Protein AF-K1S0D8-F1 (afdb_monomer_lite)

Structure (mmCIF, N/CA/C/O backbone):
data_AF-K1S0D8-F1
#
_entry.id   AF-K1S0D8-F1
#
loop_
_atom_site.group_PDB
_atom_site.id
_atom_site.type_symbol
_atom_site.label_atom_id
_atom_site.label_alt_id
_atom_site.label_comp_id
_atom_site.label_asym_id
_atom_site.label_entity_id
_atom_site.label_seq_id
_atom_site.pdbx_PDB_ins_code
_atom_site.Cartn_x
_atom_site.Cartn_y
_atom_site.Cartn_z
_atom_site.occupancy
_atom_site.B_iso_or_equiv
_atom_site.auth_seq_id
_atom_site.auth_comp_id
_atom_site.auth_asym_id
_atom_site.auth_atom_id
_atom_site.pdbx_PDB_model_num
ATOM 1 N N . MET A 1 1 ? 30.633 1.010 -4.330 1.00 68.94 1 MET A N 1
ATOM 2 C CA . MET A 1 1 ? 30.260 1.433 -2.958 1.00 68.94 1 MET A CA 1
ATOM 3 C C . MET A 1 1 ? 28.745 1.515 -2.783 1.00 68.94 1 MET A C 1
ATOM 5 O O . MET A 1 1 ? 28.234 0.811 -1.926 1.00 68.94 1 MET A O 1
ATOM 9 N N . ALA A 1 2 ? 28.009 2.245 -3.633 1.00 74.12 2 ALA A N 1
ATOM 10 C CA . ALA A 1 2 ? 26.540 2.311 -3.558 1.00 74.12 2 ALA A CA 1
ATOM 11 C C . ALA A 1 2 ? 25.835 0.937 -3.635 1.00 74.12 2 ALA A C 1
ATOM 13 O O . ALA A 1 2 ? 24.944 0.673 -2.841 1.00 74.12 2 ALA A O 1
ATOM 14 N N . ALA A 1 3 ? 26.279 0.024 -4.511 1.00 76.94 3 ALA A N 1
ATOM 15 C CA . ALA A 1 3 ? 25.691 -1.319 -4.626 1.00 76.94 3 ALA A CA 1
ATOM 16 C C . ALA A 1 3 ? 25.784 -2.154 -3.330 1.00 76.94 3 ALA A C 1
ATOM 18 O O . ALA A 1 3 ? 24.835 -2.841 -2.976 1.00 76.94 3 ALA A O 1
ATOM 19 N N . LEU A 1 4 ? 26.896 -2.055 -2.590 1.00 84.12 4 LEU A N 1
ATOM 20 C CA . LEU A 1 4 ? 27.075 -2.734 -1.299 1.00 84.12 4 LEU A CA 1
ATOM 21 C C . LEU A 1 4 ? 26.114 -2.188 -0.239 1.00 84.12 4 LEU A C 1
ATOM 23 O O . LEU A 1 4 ? 25.493 -2.960 0.485 1.00 84.12 4 LEU A O 1
ATOM 27 N N . ILE A 1 5 ? 25.957 -0.863 -0.190 1.00 82.12 5 ILE A N 1
ATOM 28 C CA . ILE A 1 5 ? 25.009 -0.200 0.712 1.00 82.12 5 ILE A CA 1
ATOM 29 C C . ILE A 1 5 ? 23.578 -0.635 0.371 1.00 82.12 5 ILE A C 1
ATOM 31 O O . ILE A 1 5 ? 22.838 -1.031 1.264 1.00 82.12 5 ILE A O 1
ATOM 35 N N . ILE A 1 6 ? 23.207 -0.649 -0.914 1.00 81.12 6 ILE A N 1
ATOM 36 C CA . ILE A 1 6 ? 21.883 -1.108 -1.356 1.00 81.12 6 ILE A CA 1
ATOM 37 C C . ILE A 1 6 ? 21.631 -2.546 -0.899 1.00 81.12 6 ILE A C 1
ATOM 39 O O . ILE A 1 6 ? 20.584 -2.795 -0.315 1.00 81.12 6 ILE A O 1
ATOM 43 N N . ILE A 1 7 ? 22.581 -3.468 -1.101 1.00 82.62 7 ILE A N 1
ATOM 44 C CA . ILE A 1 7 ? 22.439 -4.873 -0.684 1.00 82.62 7 ILE A CA 1
ATOM 45 C C . ILE A 1 7 ? 22.196 -4.978 0.825 1.00 82.62 7 ILE A C 1
ATOM 47 O O . ILE A 1 7 ? 21.259 -5.657 1.239 1.00 82.62 7 ILE A O 1
ATOM 51 N N . ILE A 1 8 ? 22.987 -4.277 1.643 1.00 85.19 8 ILE A N 1
ATOM 52 C CA . ILE A 1 8 ? 22.846 -4.310 3.107 1.00 85.19 8 ILE A CA 1
ATOM 53 C C . ILE A 1 8 ? 21.458 -3.822 3.542 1.00 85.19 8 ILE A C 1
ATOM 55 O O . ILE A 1 8 ? 20.835 -4.454 4.390 1.00 85.19 8 ILE A O 1
ATOM 59 N N . PHE A 1 9 ? 20.944 -2.744 2.945 1.00 81.38 9 PHE A N 1
ATOM 60 C CA . PHE A 1 9 ? 19.612 -2.214 3.265 1.00 81.38 9 PHE A CA 1
ATOM 61 C C . PHE A 1 9 ? 18.462 -3.042 2.667 1.00 81.38 9 PHE A C 1
ATOM 63 O O . PHE A 1 9 ? 17.360 -3.051 3.219 1.00 81.38 9 PHE A O 1
ATOM 70 N N . PHE A 1 10 ? 18.696 -3.778 1.578 1.00 81.81 10 PHE A N 1
ATOM 71 C CA . PHE A 1 10 ? 17.675 -4.629 0.962 1.00 81.81 10 PHE A CA 1
ATOM 72 C C . PHE A 1 10 ? 17.395 -5.906 1.758 1.00 81.81 10 PHE A C 1
ATOM 74 O O . PHE A 1 10 ? 16.290 -6.441 1.670 1.00 81.81 10 PHE A O 1
ATOM 81 N N . ILE A 1 11 ? 18.360 -6.391 2.545 1.00 85.25 11 ILE A N 1
ATOM 82 C CA . ILE A 1 11 ? 18.192 -7.578 3.396 1.00 85.25 11 ILE A CA 1
ATOM 83 C C . ILE A 1 11 ? 17.047 -7.391 4.408 1.00 85.25 11 ILE A C 1
ATOM 85 O O . ILE A 1 11 ? 16.093 -8.168 4.342 1.00 85.25 11 ILE A O 1
ATOM 89 N N . PRO A 1 12 ? 17.061 -6.382 5.306 1.00 84.94 12 PRO A N 1
ATOM 90 C CA . PRO A 1 12 ? 15.972 -6.187 6.260 1.00 84.94 12 PRO A CA 1
ATOM 91 C C . PRO A 1 12 ? 14.651 -5.828 5.569 1.00 84.94 12 PRO A C 1
ATOM 93 O O . PRO A 1 12 ? 13.593 -6.238 6.040 1.00 84.94 12 PRO A O 1
ATOM 96 N N . TYR A 1 13 ? 14.695 -5.125 4.432 1.00 82.38 13 TYR A N 1
ATOM 97 C CA . TYR A 1 13 ? 13.503 -4.833 3.631 1.00 82.38 13 TYR A CA 1
ATOM 98 C C . TYR A 1 13 ? 12.847 -6.106 3.075 1.00 82.38 13 TYR A C 1
ATOM 100 O O . TYR A 1 13 ? 11.639 -6.292 3.170 1.00 82.38 13 TYR A O 1
ATOM 108 N N . THR A 1 14 ? 13.641 -7.024 2.528 1.00 83.56 14 THR A N 1
ATOM 109 C CA . THR A 1 14 ? 13.120 -8.293 2.001 1.00 83.56 14 THR A CA 1
ATOM 110 C C . THR A 1 14 ? 12.674 -9.207 3.146 1.00 83.56 14 THR A C 1
ATOM 112 O O . THR A 1 14 ? 11.635 -9.862 3.058 1.00 83.56 14 THR A O 1
ATOM 115 N N . ALA A 1 15 ? 13.414 -9.208 4.260 1.00 84.38 15 ALA A N 1
ATOM 116 C CA . ALA A 1 15 ? 13.060 -9.958 5.460 1.00 84.38 15 ALA A CA 1
ATOM 117 C C . ALA A 1 15 ? 11.719 -9.502 6.058 1.00 84.38 15 ALA A C 1
ATOM 119 O O . ALA A 1 15 ? 10.925 -10.350 6.463 1.00 84.38 15 ALA A O 1
ATOM 120 N N . SER A 1 16 ? 11.423 -8.196 6.071 1.00 84.50 16 SER A N 1
ATOM 121 C CA . SER A 1 16 ? 10.128 -7.692 6.546 1.00 84.50 16 SER A CA 1
ATOM 122 C C . SER A 1 16 ? 8.969 -8.132 5.643 1.00 84.50 16 SER A C 1
ATOM 124 O O . SER A 1 16 ? 7.895 -8.459 6.150 1.00 84.50 16 SER A O 1
ATOM 126 N N . GLY A 1 17 ? 9.198 -8.248 4.330 1.00 84.69 17 GLY A N 1
ATOM 127 C CA . GLY A 1 17 ? 8.234 -8.819 3.384 1.00 84.69 17 GLY A CA 1
ATOM 128 C C . GLY A 1 17 ? 7.901 -10.285 3.683 1.00 84.69 17 GLY A C 1
ATOM 129 O O . GLY A 1 17 ? 6.725 -10.654 3.765 1.00 84.69 17 GLY A O 1
ATOM 130 N N . PHE A 1 18 ? 8.917 -11.120 3.923 1.00 85.50 18 PHE A N 1
ATOM 131 C CA . PHE A 1 18 ? 8.705 -12.518 4.321 1.00 85.50 18 PHE A CA 1
ATOM 132 C C . PHE A 1 18 ? 8.054 -12.640 5.701 1.00 85.50 18 PHE A C 1
ATOM 134 O O . PHE A 1 18 ? 7.170 -13.476 5.887 1.00 85.50 18 PHE A O 1
ATOM 141 N N . ALA A 1 19 ? 8.426 -11.779 6.649 1.00 85.44 19 ALA A N 1
ATOM 142 C CA . ALA A 1 19 ? 7.804 -11.732 7.967 1.00 85.44 19 ALA A CA 1
ATOM 143 C C . ALA A 1 19 ? 6.308 -11.386 7.886 1.00 85.44 19 ALA A C 1
ATOM 145 O O . ALA A 1 19 ? 5.484 -12.015 8.552 1.00 85.44 19 ALA A O 1
ATOM 146 N N . ALA A 1 20 ? 5.930 -10.433 7.030 1.00 83.44 20 ALA A N 1
ATOM 147 C CA . ALA A 1 20 ? 4.530 -10.095 6.786 1.00 83.44 20 ALA A CA 1
ATOM 148 C C . ALA A 1 20 ? 3.748 -11.283 6.197 1.00 83.44 20 ALA A C 1
ATOM 150 O O . ALA A 1 20 ? 2.648 -11.581 6.664 1.00 83.44 20 ALA A O 1
ATOM 151 N N . CYS A 1 21 ? 4.333 -12.011 5.238 1.00 82.00 21 CYS A N 1
ATOM 152 C CA . CYS A 1 21 ? 3.737 -13.236 4.695 1.00 82.00 21 CYS A CA 1
ATOM 153 C C . CYS A 1 21 ? 3.563 -14.304 5.784 1.00 82.00 21 CYS A C 1
ATOM 155 O O . CYS A 1 21 ? 2.480 -14.869 5.927 1.00 82.00 21 CYS A O 1
ATOM 157 N N . GLY A 1 22 ? 4.596 -14.532 6.602 1.00 84.31 22 GLY A N 1
ATOM 158 C CA . GLY A 1 22 ? 4.543 -15.464 7.730 1.00 84.31 22 GLY A CA 1
ATOM 159 C C . GLY A 1 22 ? 3.414 -15.133 8.708 1.00 84.31 22 GLY A C 1
ATOM 160 O O . GLY A 1 22 ? 2.659 -16.025 9.090 1.00 84.31 22 GLY A O 1
ATOM 161 N N . LYS A 1 23 ? 3.232 -13.850 9.055 1.00 84.81 23 LYS A N 1
ATOM 162 C CA . LYS A 1 23 ? 2.119 -13.395 9.907 1.00 84.81 23 LYS A CA 1
ATOM 163 C C . LYS A 1 23 ? 0.756 -13.623 9.254 1.00 84.81 23 LYS A C 1
ATOM 165 O O . LYS A 1 23 ? -0.155 -14.099 9.928 1.00 84.81 23 LYS A O 1
ATOM 170 N N . LEU A 1 24 ? 0.616 -13.322 7.962 1.00 85.88 24 LEU A N 1
ATOM 171 C CA . LEU A 1 24 ? -0.624 -13.538 7.210 1.00 85.88 24 LEU A CA 1
ATOM 172 C C . LEU A 1 24 ? -1.033 -15.013 7.216 1.00 85.88 24 LEU A C 1
ATOM 174 O O . LEU A 1 24 ? -2.140 -15.347 7.631 1.00 85.88 24 LEU A O 1
ATOM 178 N N . PHE A 1 25 ? -0.130 -15.908 6.820 1.00 83.06 25 PHE A N 1
ATOM 179 C CA . PHE A 1 25 ? -0.407 -17.345 6.785 1.00 83.06 25 PHE A CA 1
ATOM 180 C C . PHE A 1 25 ? -0.608 -17.933 8.188 1.00 83.06 25 PHE A C 1
ATOM 182 O O . PHE A 1 25 ? -1.489 -18.772 8.375 1.00 83.06 25 PHE A O 1
ATOM 189 N N . SER A 1 26 ? 0.150 -17.468 9.184 1.00 83.88 26 SER A N 1
ATOM 190 C CA . SER A 1 26 ? -0.046 -17.867 10.581 1.00 83.88 26 SER A CA 1
ATOM 191 C C . SER A 1 26 ? -1.423 -17.457 11.103 1.00 83.88 26 SER A C 1
ATOM 193 O O . SER A 1 26 ? -2.054 -18.246 11.798 1.00 83.88 26 SER A O 1
ATOM 195 N N . SER A 1 27 ? -1.908 -16.265 10.746 1.00 81.81 27 SER A N 1
ATOM 196 C CA . SER A 1 27 ? -3.208 -15.758 11.205 1.00 81.81 27 SER A CA 1
ATOM 197 C C . SER A 1 27 ? -4.381 -16.415 10.475 1.00 81.81 27 SER A C 1
ATOM 199 O O . SER A 1 27 ? -5.416 -16.665 11.081 1.00 81.81 27 SER A O 1
ATOM 201 N N . LEU A 1 28 ? -4.228 -16.716 9.181 1.00 84.56 28 LEU A N 1
ATOM 202 C CA . LEU A 1 28 ? -5.293 -17.302 8.359 1.00 84.56 28 LEU A CA 1
ATOM 203 C C . LEU A 1 28 ? -5.426 -18.819 8.530 1.00 84.56 28 LEU A C 1
ATOM 205 O O . LEU A 1 28 ? -6.539 -19.335 8.554 1.00 84.56 28 LEU A 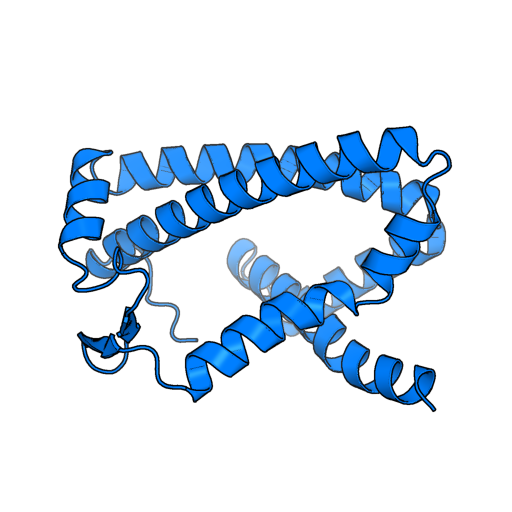O 1
ATOM 209 N N . PHE A 1 29 ? -4.304 -19.537 8.625 1.00 83.81 29 PHE A N 1
ATOM 210 C CA . PHE A 1 29 ? -4.286 -21.004 8.655 1.00 83.81 29 PHE A CA 1
ATOM 211 C C . PHE A 1 29 ? -3.932 -21.581 10.032 1.00 83.81 29 PHE A C 1
ATOM 213 O O . PHE A 1 29 ? -3.889 -22.800 10.180 1.00 83.81 29 PHE A O 1
ATOM 220 N N . GLY A 1 30 ? -3.623 -20.739 11.027 1.00 80.62 30 GLY A N 1
ATOM 221 C CA . GLY A 1 30 ? -3.174 -21.187 12.352 1.00 80.62 30 GLY A CA 1
ATOM 222 C C . GLY A 1 30 ? -1.826 -21.921 12.335 1.00 80.62 30 GLY A C 1
ATOM 223 O O . GLY A 1 30 ? -1.482 -22.622 13.283 1.00 80.62 30 GLY A O 1
ATOM 224 N N . MET A 1 31 ? -1.067 -21.809 11.240 1.00 80.00 31 MET A N 1
ATOM 225 C CA . MET A 1 31 ? 0.208 -22.500 11.053 1.00 80.00 31 MET A CA 1
ATOM 226 C C . MET A 1 31 ? 1.325 -21.807 11.842 1.00 80.00 31 MET A C 1
ATOM 228 O O . MET A 1 31 ? 1.303 -20.593 12.024 1.00 80.00 31 MET A O 1
ATOM 232 N N . ASN A 1 32 ? 2.343 -22.562 12.267 1.00 88.12 32 ASN A N 1
ATOM 233 C CA . ASN A 1 32 ? 3.525 -21.980 12.901 1.00 88.12 32 ASN A CA 1
ATOM 234 C C . ASN A 1 32 ? 4.169 -20.918 11.987 1.00 88.12 32 ASN A C 1
ATOM 236 O O . ASN A 1 32 ? 4.479 -21.199 10.826 1.00 88.12 32 ASN A O 1
ATOM 240 N N . TYR A 1 33 ? 4.404 -19.724 12.535 1.00 84.69 33 TYR A N 1
ATOM 241 C CA . TYR A 1 33 ? 4.991 -18.575 11.841 1.00 84.69 33 TYR A CA 1
ATOM 242 C C . TYR A 1 33 ? 6.256 -18.923 11.042 1.00 84.69 33 TYR A C 1
ATOM 244 O O . TYR A 1 33 ? 6.395 -18.509 9.891 1.00 84.69 33 TYR A O 1
ATOM 252 N N . MET A 1 34 ? 7.161 -19.716 11.622 1.00 85.69 34 MET A N 1
ATOM 253 C CA . MET A 1 34 ? 8.430 -20.059 10.979 1.00 85.69 34 MET A CA 1
ATOM 254 C C . MET A 1 34 ? 8.223 -20.985 9.774 1.00 85.69 34 MET A C 1
ATOM 256 O O . MET A 1 34 ? 8.834 -20.780 8.726 1.00 85.69 34 MET A O 1
ATOM 260 N N . THR A 1 35 ? 7.315 -21.957 9.888 1.00 85.50 35 THR A N 1
ATOM 261 C CA . THR A 1 35 ? 6.942 -22.859 8.787 1.00 85.50 35 THR A CA 1
ATOM 262 C C . THR A 1 35 ? 6.225 -22.103 7.669 1.00 85.50 35 THR A C 1
ATOM 264 O O . THR A 1 35 ? 6.569 -22.260 6.498 1.00 85.50 35 THR A O 1
ATOM 267 N N . ALA A 1 36 ? 5.281 -21.232 8.028 1.00 85.81 36 ALA A N 1
ATOM 268 C CA . ALA A 1 36 ? 4.544 -20.392 7.091 1.00 85.81 36 ALA A CA 1
ATOM 269 C C . ALA A 1 36 ? 5.474 -19.455 6.299 1.00 85.81 36 ALA A C 1
ATOM 271 O O . ALA A 1 36 ? 5.379 -19.358 5.072 1.00 85.81 36 ALA A O 1
ATOM 272 N N . MET A 1 37 ? 6.424 -18.817 6.989 1.00 86.88 37 MET A N 1
ATOM 273 C CA . MET A 1 37 ? 7.443 -17.974 6.367 1.00 86.88 37 MET A CA 1
ATOM 274 C C . MET A 1 37 ? 8.298 -18.775 5.376 1.00 86.88 37 MET A C 1
ATOM 276 O O . MET A 1 37 ? 8.452 -18.347 4.232 1.00 86.88 37 MET A O 1
ATOM 280 N N . LEU A 1 38 ? 8.805 -19.950 5.772 1.00 88.12 38 LEU A N 1
ATOM 281 C CA . LEU A 1 38 ? 9.670 -20.777 4.923 1.00 88.12 38 LEU A CA 1
ATOM 282 C C . LEU A 1 38 ? 8.958 -21.229 3.637 1.00 88.12 38 LEU A C 1
ATOM 284 O O . LEU A 1 38 ? 9.520 -21.115 2.549 1.00 88.12 38 LEU A O 1
ATOM 288 N N . ILE A 1 39 ? 7.707 -21.688 3.750 1.00 87.44 39 ILE A N 1
ATOM 289 C CA . ILE A 1 39 ? 6.896 -22.103 2.595 1.00 87.44 39 ILE A CA 1
ATOM 290 C C . ILE A 1 39 ? 6.672 -20.916 1.652 1.00 87.44 39 ILE A C 1
ATOM 292 O O . ILE A 1 39 ? 6.898 -21.043 0.448 1.00 87.44 39 ILE A O 1
ATOM 296 N N . SER A 1 40 ? 6.287 -19.751 2.189 1.00 84.25 40 SER A N 1
ATOM 297 C CA . SER A 1 40 ? 6.081 -18.547 1.374 1.00 84.25 40 SER A CA 1
ATOM 298 C C . SER A 1 40 ? 7.359 -18.123 0.639 1.00 84.25 40 SER A C 1
ATOM 300 O O . SER A 1 40 ? 7.305 -17.803 -0.548 1.00 84.25 40 SER A O 1
ATOM 302 N N . ALA A 1 41 ? 8.521 -18.217 1.293 1.00 86.12 41 ALA A N 1
ATOM 303 C CA . ALA A 1 41 ? 9.807 -17.894 0.690 1.00 86.12 41 ALA A CA 1
ATOM 304 C C . ALA A 1 41 ? 10.169 -18.838 -0.463 1.00 86.12 41 ALA A C 1
ATOM 306 O O . ALA A 1 41 ? 10.580 -18.368 -1.523 1.00 86.12 41 ALA A O 1
ATOM 307 N N . ILE A 1 42 ? 9.968 -20.150 -0.297 1.00 87.94 42 ILE A N 1
ATOM 308 C CA . ILE A 1 42 ? 10.241 -21.144 -1.349 1.00 87.94 42 ILE A CA 1
ATOM 309 C C . ILE A 1 42 ? 9.362 -20.890 -2.575 1.00 87.94 42 ILE A C 1
ATOM 311 O O . ILE A 1 42 ? 9.868 -20.886 -3.698 1.00 87.94 42 ILE A O 1
ATOM 315 N N . VAL A 1 43 ? 8.065 -20.642 -2.372 1.00 85.25 43 VAL A N 1
ATOM 316 C CA . VAL A 1 43 ? 7.137 -20.343 -3.471 1.00 85.25 43 VAL A CA 1
ATOM 317 C C . VAL A 1 43 ? 7.565 -19.068 -4.199 1.00 85.25 43 VAL A C 1
ATOM 319 O O . VAL A 1 43 ? 7.679 -19.086 -5.425 1.00 85.25 43 VAL A O 1
ATOM 322 N N . ILE A 1 44 ? 7.870 -17.995 -3.455 1.00 82.94 44 ILE A N 1
ATOM 323 C CA . ILE A 1 44 ? 8.284 -16.703 -4.019 1.00 82.94 44 ILE A CA 1
ATOM 324 C C . ILE A 1 44 ? 9.566 -16.821 -4.835 1.00 82.94 44 ILE A C 1
ATOM 326 O O . ILE A 1 44 ? 9.609 -16.384 -5.987 1.00 82.94 44 ILE A O 1
ATOM 330 N N . VAL A 1 45 ? 10.600 -17.444 -4.272 1.00 83.81 45 VAL A N 1
ATOM 331 C CA . VAL A 1 45 ? 11.873 -17.654 -4.970 1.00 83.81 45 VAL A CA 1
ATOM 332 C C . VAL A 1 45 ? 11.671 -18.544 -6.195 1.00 83.81 45 VAL A C 1
ATOM 334 O O . VAL A 1 45 ? 12.210 -18.235 -7.256 1.00 83.81 45 VAL A O 1
ATOM 337 N N . GLY A 1 46 ? 10.856 -19.596 -6.085 1.00 84.25 46 GLY A N 1
ATOM 338 C CA . GLY A 1 46 ? 10.577 -20.532 -7.173 1.00 84.25 46 GLY A CA 1
ATOM 339 C C . GLY A 1 46 ? 9.957 -19.861 -8.398 1.00 84.25 46 GLY A C 1
ATOM 340 O O . GLY A 1 46 ? 10.492 -19.993 -9.501 1.00 84.25 46 GLY A O 1
ATOM 341 N N . TYR A 1 47 ? 8.871 -19.098 -8.227 1.00 77.19 47 TYR A N 1
ATOM 342 C CA . TYR A 1 47 ? 8.244 -18.430 -9.375 1.00 77.19 47 TYR A CA 1
ATOM 343 C C . TYR A 1 47 ? 9.060 -17.227 -9.872 1.00 77.19 47 TYR A C 1
ATOM 345 O O . TYR A 1 47 ? 9.072 -16.955 -11.074 1.00 77.19 47 TYR A O 1
ATOM 353 N N . THR A 1 48 ? 9.780 -16.529 -8.984 1.00 75.88 48 THR A N 1
ATOM 354 C CA . THR A 1 48 ? 10.640 -15.396 -9.371 1.00 75.88 48 THR A CA 1
ATOM 355 C C . THR A 1 48 ? 11.823 -15.870 -10.216 1.00 75.88 48 THR A C 1
ATOM 357 O O . THR A 1 48 ? 12.150 -15.242 -11.223 1.00 75.88 48 THR A O 1
ATOM 360 N N . ALA A 1 49 ? 12.434 -17.003 -9.854 1.00 79.88 49 ALA A N 1
ATOM 361 C CA . ALA A 1 49 ? 13.535 -17.599 -10.608 1.00 79.88 49 ALA A CA 1
ATOM 362 C C . ALA A 1 49 ? 13.085 -18.164 -11.966 1.00 79.88 49 ALA A C 1
ATOM 364 O O . ALA A 1 49 ? 13.823 -18.058 -12.942 1.00 79.88 49 ALA A O 1
ATOM 365 N N . ALA A 1 50 ? 11.879 -18.738 -12.048 1.00 77.56 50 ALA A N 1
ATOM 366 C CA . ALA A 1 50 ? 11.370 -19.354 -13.275 1.00 77.56 50 ALA A CA 1
ATOM 367 C C . ALA A 1 50 ? 10.825 -18.348 -14.310 1.00 77.56 50 ALA A C 1
ATOM 369 O O . ALA A 1 50 ? 10.821 -18.638 -15.504 1.00 77.56 50 ALA A O 1
ATOM 370 N N . GLY A 1 51 ? 10.327 -17.188 -13.870 1.00 69.31 51 GLY A N 1
ATOM 371 C CA . GLY A 1 51 ? 9.484 -16.324 -14.701 1.00 69.31 51 GLY A CA 1
ATOM 372 C C . GLY A 1 51 ? 10.148 -15.096 -15.350 1.00 69.31 51 GLY A C 1
ATOM 373 O O . GLY A 1 51 ? 9.632 -14.567 -16.339 1.00 69.31 51 GLY A O 1
ATOM 374 N N . GLY A 1 52 ? 11.276 -14.612 -14.823 1.00 73.44 52 GLY A N 1
ATOM 375 C CA . GLY A 1 52 ? 11.936 -13.399 -15.330 1.00 73.44 52 GLY A CA 1
ATOM 376 C C . GLY A 1 52 ? 11.054 -12.130 -15.295 1.00 73.44 52 GLY A C 1
ATOM 377 O O . GLY A 1 52 ? 10.045 -12.064 -14.594 1.00 73.44 52 GLY A O 1
ATOM 378 N N . PHE A 1 53 ? 11.431 -11.092 -16.059 1.00 68.62 53 PHE A N 1
ATOM 379 C CA . PHE A 1 53 ? 10.761 -9.774 -16.041 1.00 68.62 53 PHE A CA 1
ATOM 380 C C . PHE A 1 53 ? 9.312 -9.811 -16.565 1.00 68.62 53 PHE A C 1
ATOM 382 O O . PHE A 1 53 ? 8.448 -9.098 -16.056 1.00 68.62 53 PHE A O 1
ATOM 389 N N . PHE A 1 54 ? 9.023 -10.667 -17.550 1.00 70.62 54 PHE A N 1
ATOM 390 C CA . PHE A 1 54 ? 7.689 -10.761 -18.151 1.00 70.62 54 PHE A CA 1
ATOM 391 C C . PHE A 1 54 ? 6.670 -11.432 -17.221 1.00 70.62 54 PHE A C 1
ATOM 393 O O . PHE A 1 54 ? 5.554 -10.927 -17.059 1.00 70.62 54 PHE A O 1
ATOM 400 N N . ALA A 1 55 ? 7.050 -12.533 -16.562 1.00 75.25 55 ALA A N 1
ATOM 401 C CA . ALA A 1 55 ? 6.171 -13.164 -15.584 1.00 75.25 55 ALA A CA 1
ATOM 402 C C . ALA A 1 55 ? 5.936 -12.241 -14.386 1.00 75.25 55 ALA A C 1
ATOM 404 O O . ALA A 1 55 ? 4.788 -12.075 -13.985 1.00 75.25 55 ALA A O 1
ATOM 405 N N . ALA A 1 56 ? 6.990 -11.578 -13.890 1.00 72.75 56 ALA A N 1
ATOM 406 C CA . ALA A 1 56 ? 6.879 -10.615 -12.797 1.00 72.75 56 ALA A CA 1
ATOM 407 C C . ALA A 1 56 ? 5.882 -9.490 -13.133 1.00 72.75 56 ALA A C 1
ATOM 409 O O . ALA A 1 56 ? 4.949 -9.247 -12.368 1.00 72.75 56 ALA A O 1
ATOM 410 N N . SER A 1 57 ? 5.992 -8.888 -14.324 1.00 75.44 57 SER A N 1
ATOM 411 C CA . SER A 1 57 ? 5.062 -7.838 -14.761 1.00 75.44 57 SER A CA 1
ATOM 412 C C . SER A 1 57 ? 3.619 -8.336 -14.909 1.00 75.44 57 SER A C 1
ATOM 414 O O . SER A 1 57 ? 2.682 -7.581 -14.649 1.00 75.44 57 SER A O 1
ATOM 416 N N . THR A 1 58 ? 3.419 -9.587 -15.329 1.00 77.50 58 THR A N 1
ATOM 417 C CA . THR A 1 58 ? 2.076 -10.177 -15.454 1.00 77.50 58 THR A CA 1
ATOM 418 C C . THR A 1 58 ? 1.466 -10.437 -14.077 1.00 77.50 58 THR A C 1
ATOM 420 O O . THR A 1 58 ? 0.301 -10.109 -13.844 1.00 77.50 58 THR A O 1
ATOM 423 N N . THR A 1 59 ? 2.253 -10.962 -13.133 1.00 81.69 59 THR A N 1
ATOM 424 C CA . THR A 1 59 ? 1.804 -11.167 -11.750 1.00 81.69 59 THR A CA 1
ATOM 425 C C . THR A 1 59 ? 1.522 -9.848 -11.037 1.00 81.69 59 THR A C 1
ATOM 427 O O . THR A 1 59 ? 0.507 -9.749 -10.353 1.00 81.69 59 THR A O 1
ATOM 430 N N . ASP A 1 60 ? 2.339 -8.813 -11.262 1.00 81.19 60 ASP A N 1
ATOM 431 C CA . ASP A 1 60 ? 2.117 -7.465 -10.726 1.00 81.19 60 ASP A CA 1
ATOM 432 C C . ASP A 1 60 ? 0.768 -6.891 -11.196 1.00 81.19 60 ASP A C 1
ATOM 434 O O . ASP A 1 60 ? 0.017 -6.307 -10.410 1.00 81.19 60 ASP A O 1
ATOM 438 N N . PHE A 1 61 ? 0.430 -7.086 -12.476 1.00 80.62 61 PHE A N 1
ATOM 439 C CA . PHE A 1 61 ? -0.832 -6.618 -13.047 1.00 80.62 61 PHE A CA 1
ATOM 440 C C . PHE A 1 61 ? -2.043 -7.324 -12.423 1.00 80.62 61 PHE A C 1
ATOM 442 O O . PHE A 1 61 ? -2.981 -6.667 -11.966 1.00 80.62 61 PHE A O 1
ATOM 449 N N . VAL A 1 62 ? -2.007 -8.657 -12.339 1.00 86.44 62 VAL A N 1
ATOM 450 C CA . VAL A 1 62 ? -3.084 -9.446 -11.718 1.00 86.44 62 VAL A CA 1
ATOM 451 C C . VAL A 1 62 ? -3.230 -9.099 -10.233 1.00 86.44 62 VAL A C 1
ATOM 453 O O . VAL A 1 62 ? -4.346 -8.890 -9.754 1.00 86.44 62 VAL A O 1
ATOM 456 N N . GLN A 1 63 ? -2.117 -8.961 -9.510 1.00 80.25 63 GLN A N 1
ATOM 457 C CA . GLN A 1 63 ? -2.116 -8.582 -8.099 1.00 80.25 63 GLN A CA 1
ATOM 458 C C . GLN A 1 63 ? -2.730 -7.196 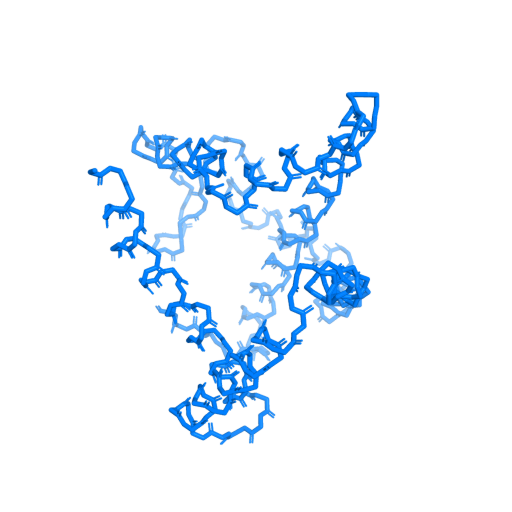-7.883 1.00 80.25 63 GLN A C 1
ATOM 460 O O . GLN A 1 63 ? -3.495 -7.013 -6.937 1.00 80.25 63 GLN A O 1
ATOM 465 N N . SER A 1 64 ? -2.465 -6.232 -8.768 1.00 82.44 64 SER A N 1
ATOM 466 C CA . SER A 1 64 ? -3.072 -4.900 -8.688 1.00 82.44 64 SER A CA 1
ATOM 467 C C . SER A 1 64 ? -4.603 -4.952 -8.784 1.00 82.44 64 SER A C 1
ATOM 469 O O . SER A 1 64 ? -5.285 -4.276 -8.008 1.00 82.44 64 SER A O 1
ATOM 471 N N . ILE A 1 65 ? -5.153 -5.797 -9.660 1.00 87.38 65 ILE A N 1
ATOM 472 C CA . ILE A 1 65 ? -6.606 -5.980 -9.800 1.00 87.38 65 ILE A CA 1
ATOM 473 C C . ILE A 1 65 ? -7.192 -6.626 -8.540 1.00 87.38 65 ILE A C 1
ATOM 475 O O . ILE A 1 65 ? -8.161 -6.112 -7.979 1.00 87.38 65 ILE A O 1
ATOM 479 N N . ILE A 1 66 ? -6.586 -7.715 -8.059 1.00 88.62 66 ILE A N 1
ATOM 480 C CA . ILE A 1 66 ? -7.060 -8.433 -6.866 1.00 88.62 66 ILE A CA 1
ATOM 481 C C . ILE A 1 66 ? -7.042 -7.514 -5.637 1.00 88.62 66 ILE A C 1
ATOM 483 O O . ILE A 1 66 ? -8.036 -7.431 -4.917 1.00 88.62 66 ILE A O 1
ATOM 487 N N . MET A 1 67 ? -5.950 -6.773 -5.426 1.00 86.00 67 MET A N 1
ATOM 488 C CA . MET A 1 67 ? -5.811 -5.838 -4.302 1.00 86.00 67 MET A CA 1
ATOM 489 C C . MET A 1 67 ? -6.831 -4.700 -4.366 1.00 86.00 67 MET A C 1
ATOM 491 O O . MET A 1 67 ? -7.364 -4.291 -3.338 1.00 86.00 67 MET A O 1
ATOM 495 N N . THR A 1 68 ? -7.144 -4.218 -5.570 1.00 83.06 68 THR A N 1
ATOM 496 C CA . THR A 1 68 ? -8.173 -3.192 -5.780 1.00 83.06 68 THR A CA 1
ATOM 497 C C . THR A 1 68 ? -9.543 -3.676 -5.320 1.00 83.06 68 THR A C 1
ATOM 499 O O . THR A 1 68 ? -10.211 -3.000 -4.537 1.00 83.06 68 THR A O 1
ATOM 502 N N . VAL A 1 69 ? -9.951 -4.862 -5.777 1.00 87.31 69 VAL A N 1
ATOM 503 C CA . VAL A 1 69 ? -11.238 -5.459 -5.399 1.00 87.31 69 VAL A CA 1
ATOM 504 C C . VAL A 1 69 ? -11.280 -5.738 -3.897 1.00 87.31 69 VAL A C 1
ATOM 506 O O . VAL A 1 69 ? -12.278 -5.430 -3.246 1.00 87.31 69 VAL A O 1
ATOM 509 N N . ALA A 1 70 ? -10.184 -6.251 -3.332 1.00 86.31 70 ALA A N 1
ATOM 510 C CA . ALA A 1 70 ? -10.070 -6.516 -1.903 1.00 86.31 70 ALA A CA 1
ATOM 511 C C . ALA A 1 70 ? -10.245 -5.242 -1.065 1.00 86.31 70 ALA A C 1
ATOM 513 O O . ALA A 1 70 ? -11.030 -5.249 -0.123 1.00 86.31 70 ALA A O 1
ATOM 514 N N . ILE A 1 71 ? -9.584 -4.136 -1.424 1.00 83.75 71 ILE A N 1
ATOM 515 C CA . ILE A 1 71 ? -9.726 -2.861 -0.705 1.00 83.75 71 ILE A CA 1
ATOM 516 C C . ILE A 1 71 ? -11.167 -2.346 -0.747 1.00 83.75 71 ILE A C 1
ATOM 518 O O . ILE A 1 71 ? -11.681 -1.911 0.281 1.00 83.75 71 ILE A O 1
ATOM 522 N N . VAL A 1 72 ? -11.839 -2.420 -1.900 1.00 83.81 72 VAL A N 1
ATOM 523 C CA . VAL A 1 72 ? -13.236 -1.977 -2.026 1.00 83.81 72 VAL A CA 1
ATOM 524 C C . VAL A 1 72 ? -14.148 -2.840 -1.155 1.00 83.81 72 VAL A C 1
ATOM 526 O O . VAL A 1 72 ? -14.986 -2.312 -0.426 1.00 83.81 72 VAL A O 1
ATOM 529 N N . PHE A 1 73 ? -13.956 -4.160 -1.181 1.00 85.62 73 PHE A N 1
ATOM 530 C CA . PHE A 1 73 ? -14.717 -5.086 -0.348 1.00 85.62 73 PHE A CA 1
ATOM 531 C C . PHE A 1 73 ? -14.496 -4.826 1.147 1.00 85.62 73 PHE A C 1
ATOM 533 O O . PHE A 1 73 ? -15.463 -4.707 1.897 1.00 85.62 73 PHE A O 1
ATOM 540 N N . VAL A 1 74 ? -13.237 -4.680 1.572 1.00 81.50 74 VAL A N 1
ATOM 541 C CA . VAL A 1 74 ? -12.875 -4.375 2.963 1.00 81.50 74 VAL A CA 1
ATOM 542 C C . VAL A 1 74 ? -13.483 -3.048 3.397 1.00 81.50 74 VAL A C 1
ATOM 544 O O . VAL A 1 74 ? -14.059 -2.986 4.476 1.00 81.50 74 VAL A O 1
ATOM 547 N N . LEU A 1 75 ? -13.423 -2.005 2.567 1.00 78.69 75 LEU A N 1
ATOM 548 C CA . LEU A 1 75 ? -14.008 -0.701 2.881 1.00 78.69 75 LEU A CA 1
ATOM 549 C C . LEU A 1 75 ? -15.523 -0.805 3.111 1.00 78.69 75 LEU A C 1
ATOM 551 O O . LEU A 1 75 ? -16.031 -0.269 4.097 1.00 78.69 75 LEU A O 1
ATOM 555 N N . ILE A 1 76 ? -16.242 -1.511 2.231 1.00 80.19 76 ILE A N 1
ATOM 556 C CA . ILE A 1 76 ? -17.693 -1.709 2.354 1.00 80.19 76 ILE A CA 1
ATOM 557 C C . ILE A 1 76 ? -18.010 -2.518 3.614 1.00 80.19 76 ILE A C 1
ATOM 559 O O . ILE A 1 76 ? -18.816 -2.076 4.433 1.00 80.19 76 ILE A O 1
ATOM 563 N N . TYR A 1 77 ? -17.354 -3.666 3.797 1.00 79.56 77 TYR A N 1
ATOM 564 C CA . TYR A 1 77 ? -17.578 -4.545 4.944 1.00 79.56 77 TYR A CA 1
ATOM 565 C C . TYR A 1 77 ? -17.285 -3.830 6.265 1.00 79.56 77 TYR A C 1
ATOM 567 O O . TYR A 1 77 ? -18.130 -3.804 7.157 1.00 79.56 77 TYR A O 1
ATOM 575 N N . ALA A 1 78 ? -16.133 -3.166 6.362 1.00 70.12 78 ALA A N 1
ATOM 576 C CA . ALA A 1 78 ? -15.736 -2.420 7.546 1.00 70.12 78 ALA A CA 1
ATOM 577 C C . ALA A 1 78 ? -16.735 -1.290 7.851 1.00 70.12 78 ALA A C 1
ATOM 579 O O . ALA A 1 78 ? -17.150 -1.131 8.999 1.00 70.12 78 ALA A O 1
ATOM 580 N N . THR A 1 79 ? -17.180 -0.541 6.835 1.00 70.69 79 THR A N 1
ATOM 581 C CA . THR A 1 79 ? -18.164 0.544 7.010 1.00 70.69 79 THR A CA 1
ATOM 582 C C . THR A 1 79 ? -19.507 0.017 7.518 1.00 70.69 79 THR A C 1
ATOM 584 O O . THR A 1 79 ? -20.107 0.626 8.405 1.00 70.69 79 THR A O 1
ATOM 587 N N . VAL A 1 80 ? -19.983 -1.118 6.997 1.00 74.25 80 VAL A N 1
ATOM 588 C CA . VAL A 1 80 ? -21.230 -1.750 7.457 1.00 74.25 80 VAL A CA 1
ATOM 589 C C . VAL A 1 80 ? -21.077 -2.264 8.890 1.00 74.25 80 VAL A C 1
ATOM 591 O O . VAL A 1 80 ? -21.904 -1.936 9.741 1.00 74.25 80 VAL A O 1
ATOM 594 N N . SER A 1 81 ? -19.997 -2.988 9.194 1.00 66.94 81 SER A N 1
ATOM 595 C CA . SER A 1 81 ? -19.734 -3.531 10.534 1.00 66.94 81 SER A CA 1
ATOM 596 C C . SER A 1 81 ? -19.520 -2.455 11.603 1.00 66.94 81 SER A C 1
ATOM 598 O O . SER A 1 81 ? -19.856 -2.677 12.764 1.00 66.94 81 SER A O 1
ATOM 600 N N . ALA A 1 82 ? -19.010 -1.275 11.246 1.00 64.38 82 ALA A N 1
ATOM 601 C CA . ALA A 1 82 ? -18.840 -0.175 12.196 1.00 64.38 82 ALA A CA 1
ATOM 602 C C . ALA A 1 82 ? -20.137 0.578 12.546 1.00 64.38 82 ALA A C 1
ATOM 604 O O . ALA A 1 82 ? -20.140 1.354 13.508 1.00 64.38 82 ALA A O 1
ATOM 605 N N . GLY A 1 83 ? -21.239 0.318 11.833 1.00 66.88 83 GLY A N 1
ATOM 606 C CA . GLY A 1 83 ? -22.536 0.977 12.036 1.00 66.88 83 GLY A CA 1
ATOM 607 C C . GLY A 1 83 ? -22.907 1.993 10.950 1.00 66.88 83 GLY A C 1
ATOM 608 O O . GLY A 1 83 ? -23.748 2.858 11.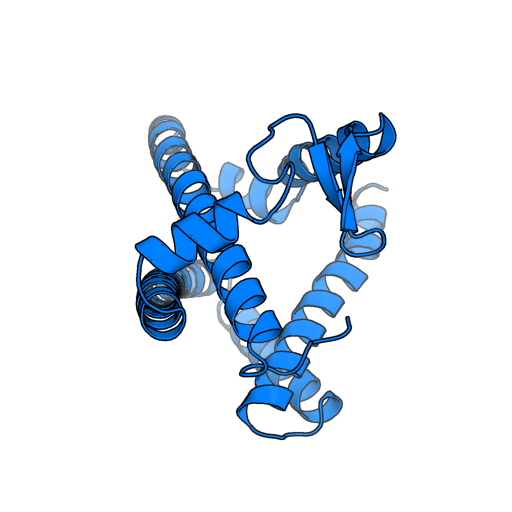185 1.00 66.88 83 GLY A O 1
ATOM 609 N N . GLY A 1 84 ? -22.290 1.903 9.767 1.00 70.56 84 GLY A N 1
ATOM 610 C CA . GLY A 1 84 ? -22.560 2.760 8.612 1.00 70.56 84 GLY A CA 1
ATOM 611 C C . GLY A 1 84 ? -21.663 3.998 8.523 1.00 70.56 84 GLY A C 1
ATOM 612 O O . GLY A 1 84 ? -20.901 4.316 9.435 1.00 70.56 84 GLY A O 1
ATOM 613 N N . VAL A 1 85 ? -21.776 4.727 7.406 1.00 66.31 85 VAL A N 1
ATOM 614 C CA . VAL A 1 85 ? -20.948 5.913 7.087 1.00 66.31 85 VAL A CA 1
ATOM 615 C C . VAL A 1 85 ? -21.023 6.979 8.187 1.00 66.31 85 VAL A C 1
ATOM 617 O O . VAL A 1 85 ? -20.024 7.628 8.486 1.00 66.31 85 VAL A O 1
ATOM 620 N N . SER A 1 86 ? -22.180 7.118 8.837 1.00 61.56 86 SER A N 1
ATOM 621 C CA . SER A 1 86 ? -22.384 8.049 9.950 1.00 61.56 86 SER A CA 1
ATOM 622 C C . SER A 1 86 ? -21.511 7.708 11.159 1.00 61.56 86 SER A C 1
ATOM 624 O O . SER A 1 86 ? -20.871 8.597 11.711 1.00 61.56 86 SER A O 1
ATOM 626 N N . ALA A 1 87 ? -21.406 6.424 11.518 1.00 64.25 87 ALA A N 1
ATOM 627 C CA . ALA A 1 87 ? -20.556 5.971 12.616 1.00 64.25 87 ALA A CA 1
ATOM 628 C C . ALA A 1 87 ? -19.066 6.141 12.284 1.00 64.25 87 ALA A C 1
ATOM 630 O O . ALA A 1 87 ? -18.279 6.503 13.156 1.00 64.25 87 ALA A O 1
ATOM 631 N N . VAL A 1 88 ? -18.673 5.943 11.021 1.00 64.50 88 VAL A N 1
ATOM 632 C CA . VAL A 1 88 ? -17.300 6.210 10.559 1.00 64.50 88 VAL A CA 1
ATOM 633 C C . VAL A 1 88 ? -16.965 7.698 10.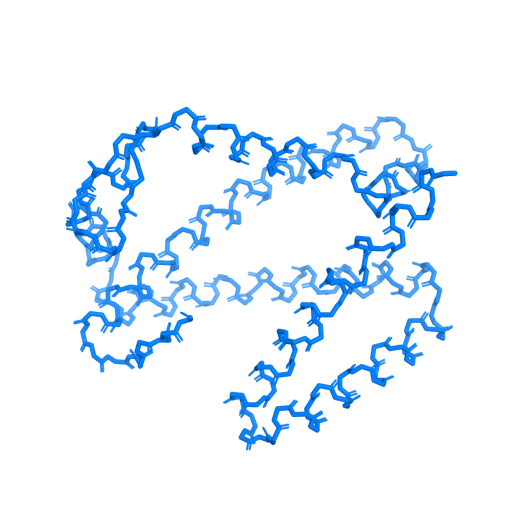657 1.00 64.50 88 VAL A C 1
ATOM 635 O O . VAL A 1 88 ? -15.904 8.059 11.161 1.00 64.50 88 VAL A O 1
ATOM 638 N N . ALA A 1 89 ? -17.880 8.568 10.226 1.00 62.69 89 ALA A N 1
ATOM 639 C CA . ALA A 1 89 ? -17.712 10.017 10.304 1.00 62.69 89 ALA A CA 1
ATOM 640 C C . ALA A 1 89 ? -17.674 10.524 11.756 1.00 62.69 89 ALA A C 1
ATOM 642 O O . ALA A 1 89 ? -16.953 11.473 12.060 1.00 62.69 89 ALA A O 1
ATOM 643 N N . GLU A 1 90 ? -18.421 9.890 12.657 1.00 63.34 90 GLU A N 1
ATOM 644 C CA . GLU A 1 90 ? -18.420 10.218 14.081 1.00 63.34 90 GLU A CA 1
ATOM 645 C C . GLU A 1 90 ? -17.145 9.728 14.783 1.00 63.34 90 GLU A C 1
ATOM 647 O O . GLU A 1 90 ? -16.527 10.505 15.504 1.00 63.34 90 GLU A O 1
ATOM 652 N N . ASN A 1 91 ? -16.661 8.517 14.476 1.00 63.62 91 ASN A N 1
ATOM 653 C CA . ASN A 1 91 ? -15.348 8.032 14.934 1.00 63.62 91 ASN A CA 1
ATOM 654 C C . ASN A 1 91 ? -14.204 8.927 14.426 1.00 63.62 91 ASN A C 1
ATOM 656 O O . ASN A 1 91 ? -13.292 9.255 15.180 1.00 63.62 91 ASN A O 1
ATOM 660 N N . ALA A 1 92 ? -14.270 9.379 13.170 1.00 59.62 92 ALA A N 1
ATOM 661 C CA . ALA A 1 92 ? -13.294 10.313 12.608 1.00 59.62 92 ALA A CA 1
ATOM 662 C C . ALA A 1 92 ? -13.304 11.678 13.321 1.00 59.62 92 ALA A C 1
ATOM 664 O O . ALA A 1 92 ? -12.253 12.291 13.486 1.00 59.62 92 ALA A O 1
ATOM 665 N N . LYS A 1 93 ? -14.479 12.155 13.761 1.00 59.56 93 LYS A N 1
ATOM 666 C CA . LYS A 1 93 ? -14.627 13.400 14.537 1.00 59.56 93 LYS A CA 1
ATOM 667 C C . LYS A 1 93 ? -14.219 13.254 16.003 1.00 59.56 93 LYS A C 1
ATOM 669 O O . LYS A 1 93 ? -13.800 14.238 16.603 1.00 59.56 93 LYS A O 1
ATOM 674 N N . GLN A 1 94 ? -14.346 12.057 16.572 1.00 59.09 94 GLN A N 1
ATOM 675 C CA . GLN A 1 94 ? -13.925 11.752 17.942 1.00 59.09 94 GLN A CA 1
ATOM 676 C C . GLN A 1 94 ? -12.403 11.636 18.095 1.00 59.09 94 GLN A C 1
ATOM 678 O O . GLN A 1 94 ? -11.921 11.618 19.222 1.00 59.09 94 GLN A O 1
ATOM 683 N N . LEU A 1 95 ? -11.640 11.589 16.997 1.00 57.62 95 LEU A N 1
ATOM 684 C CA . LEU A 1 95 ? -10.179 11.631 17.018 1.00 57.62 95 LEU A CA 1
ATOM 685 C C . LEU A 1 95 ? -9.688 13.096 16.975 1.00 57.62 95 LEU A C 1
ATOM 687 O O . LEU A 1 95 ? -9.637 13.691 15.890 1.00 57.62 95 LEU A O 1
ATOM 691 N N . PRO A 1 96 ? -9.309 13.708 18.117 1.00 46.41 96 PRO A N 1
ATOM 692 C CA . PRO A 1 96 ? -8.808 15.078 18.131 1.00 46.41 96 PRO A CA 1
ATOM 693 C C . PRO A 1 96 ? -7.526 15.189 17.291 1.00 46.41 96 PRO A C 1
ATOM 695 O O . PRO A 1 96 ? -6.567 14.447 17.485 1.00 46.41 96 PRO A O 1
ATOM 698 N N . GLY A 1 97 ? -7.516 16.111 16.325 1.00 47.50 97 GLY A N 1
ATOM 699 C CA . GLY A 1 97 ? -6.347 16.405 15.486 1.00 47.50 97 GLY A CA 1
ATOM 700 C C . GLY A 1 97 ? -6.131 15.494 14.268 1.00 47.50 97 GLY A C 1
ATOM 701 O O . GLY A 1 97 ? -5.264 15.803 13.463 1.00 47.50 97 GLY A O 1
ATOM 702 N N . TYR A 1 98 ? -6.927 14.440 14.056 1.00 51.41 98 TYR A N 1
ATOM 703 C CA . TYR A 1 98 ? -6.709 13.475 12.957 1.00 51.41 98 TYR A CA 1
ATOM 704 C C . TYR A 1 98 ? -7.004 14.036 11.554 1.00 51.41 98 TYR A C 1
ATOM 706 O O . TYR A 1 98 ? -6.411 13.616 10.566 1.00 51.41 98 TYR A O 1
ATOM 714 N N . LEU A 1 99 ? -7.901 15.024 11.465 1.00 49.12 99 LEU A N 1
ATOM 715 C CA . LEU A 1 99 ? -8.151 15.795 10.239 1.00 49.12 99 LEU A CA 1
ATOM 716 C C . LEU A 1 99 ? -7.243 17.032 10.112 1.00 49.12 99 LEU A C 1
ATOM 718 O O . LEU A 1 99 ? -7.394 17.811 9.171 1.00 49.12 99 LEU A O 1
ATOM 722 N N . SER A 1 100 ? -6.322 17.245 11.057 1.00 46.03 100 SER A N 1
ATOM 723 C CA . SER A 1 100 ? -5.384 18.362 11.007 1.00 46.03 100 SER A CA 1
ATOM 724 C C . SER A 1 100 ? -4.182 17.986 10.149 1.00 46.03 100 SER A C 1
ATOM 726 O O . SER A 1 100 ? -3.463 17.036 10.437 1.00 46.03 100 SER A O 1
ATOM 728 N N . PHE A 1 101 ? -3.891 18.793 9.131 1.00 49.38 101 PHE A N 1
ATOM 729 C CA . PHE A 1 101 ? -2.652 18.678 8.351 1.00 49.38 101 PHE A CA 1
ATOM 730 C C . PHE A 1 101 ? -1.388 19.002 9.171 1.00 49.38 101 PHE A C 1
ATOM 732 O O . PHE A 1 101 ? -0.280 18.878 8.654 1.00 49.38 101 PHE A O 1
ATOM 739 N N . VAL A 1 102 ? -1.543 19.429 10.431 1.00 45.53 102 VAL A N 1
ATOM 740 C CA . VAL A 1 102 ? -0.474 19.990 11.273 1.00 45.53 102 VAL A CA 1
ATOM 741 C C . VAL A 1 102 ? -0.269 19.214 12.588 1.00 45.53 102 VAL A C 1
ATOM 743 O O . VAL A 1 102 ? 0.639 19.532 13.358 1.00 45.53 102 VAL A O 1
ATOM 746 N N . SER A 1 103 ? -1.070 18.177 12.844 1.00 48.81 103 SER A N 1
ATOM 747 C CA . SER A 1 103 ? -0.998 17.385 14.077 1.00 48.81 103 SER A CA 1
ATOM 748 C C . SER A 1 103 ? -1.170 15.902 13.770 1.00 48.81 103 SER A C 1
ATOM 750 O O . SER A 1 103 ? -1.984 15.537 12.926 1.00 48.81 103 SER A O 1
ATOM 752 N N . SER A 1 104 ? -0.417 15.043 14.456 1.00 49.56 104 SER A N 1
ATOM 753 C CA . SER A 1 104 ? -0.613 13.591 14.407 1.00 49.56 104 SER A CA 1
ATOM 754 C C . SER A 1 104 ? -1.228 13.118 15.716 1.00 49.56 104 SER A C 1
ATOM 756 O O . SER A 1 104 ? -0.799 13.537 16.790 1.00 49.56 104 SER A O 1
ATOM 758 N N . TYR A 1 105 ? -2.214 12.230 15.635 1.00 51.47 105 TYR A N 1
ATOM 759 C CA . TYR A 1 105 ? -2.783 11.588 16.814 1.00 51.47 105 TYR A CA 1
ATOM 760 C C . TYR A 1 105 ? -1.780 10.573 17.384 1.00 51.47 105 TYR A C 1
ATOM 762 O O . TYR A 1 105 ? -1.385 9.642 16.679 1.00 51.47 105 TYR A O 1
ATOM 770 N N . SER A 1 106 ? -1.357 10.762 18.637 1.00 46.88 106 SER A N 1
ATOM 771 C CA . SER A 1 106 ? -0.445 9.845 19.326 1.00 46.88 106 SER A CA 1
ATOM 772 C C . SER A 1 106 ? -1.231 8.840 20.170 1.00 46.88 106 SER A C 1
ATOM 774 O O . SER A 1 106 ? -1.945 9.215 21.101 1.00 46.88 106 SER A O 1
ATOM 776 N N . GLU A 1 107 ? -1.092 7.545 19.870 1.00 48.78 107 GLU A N 1
ATOM 777 C CA . GLU A 1 107 ? -1.773 6.464 20.605 1.00 48.78 107 GLU A CA 1
ATOM 778 C C . GLU A 1 107 ? -1.259 6.287 22.041 1.00 48.78 107 GLU A C 1
ATOM 780 O O . GLU A 1 107 ? -1.956 5.709 22.869 1.00 48.78 107 GLU A O 1
ATOM 785 N N . THR A 1 108 ? -0.065 6.801 22.353 1.00 48.97 108 THR A N 1
ATOM 786 C CA . THR A 1 108 ? 0.580 6.650 23.667 1.00 48.97 108 THR A CA 1
ATOM 787 C C . THR A 1 108 ? 0.112 7.667 24.708 1.00 48.97 108 THR A C 1
ATOM 789 O O . THR A 1 108 ? 0.217 7.392 25.900 1.00 48.97 108 THR A O 1
ATOM 792 N N . THR A 1 109 ? -0.413 8.822 24.287 1.00 45.25 109 THR A N 1
ATOM 793 C CA . THR A 1 109 ? -0.827 9.921 25.182 1.00 45.25 109 THR A CA 1
ATOM 794 C C . THR A 1 109 ? -2.290 10.331 25.034 1.00 45.25 109 THR A C 1
ATOM 796 O O . THR A 1 109 ? -2.811 11.003 25.918 1.00 45.25 109 THR A O 1
ATOM 799 N N . GLY A 1 110 ? -2.986 9.916 23.969 1.00 52.97 110 GLY A N 1
ATOM 800 C CA . GLY A 1 110 ? -4.403 10.243 23.769 1.00 52.97 110 GLY A CA 1
ATOM 801 C C . GLY A 1 110 ? -4.676 11.710 23.406 1.00 52.97 110 GLY A C 1
ATOM 802 O O . GLY A 1 110 ? -5.839 12.101 23.331 1.00 52.97 110 GLY A O 1
ATOM 803 N N . GLU A 1 111 ? -3.633 12.502 23.137 1.00 46.81 111 GLU A N 1
ATOM 804 C CA . GLU A 1 111 ? -3.723 13.917 22.764 1.00 46.81 111 GLU A CA 1
ATOM 805 C C . GLU A 1 111 ? -3.155 14.201 21.362 1.00 46.81 111 GLU A C 1
ATOM 807 O O . GLU A 1 111 ? -2.417 13.404 20.773 1.00 46.81 111 GLU A O 1
ATOM 812 N N . SER A 1 112 ? -3.528 15.360 20.809 1.00 48.22 112 SER A N 1
ATOM 813 C CA . SER A 1 112 ? -3.007 15.864 19.539 1.00 48.22 112 SER A CA 1
ATOM 814 C C . SER A 1 112 ? -1.640 16.520 19.743 1.00 48.22 112 SER A C 1
ATOM 816 O O . SER A 1 112 ? -1.568 17.641 20.248 1.00 48.22 112 SER A O 1
ATOM 818 N N . GLU A 1 113 ? -0.564 15.867 19.305 1.00 55.78 113 GLU A N 1
ATOM 819 C CA . GLU A 1 113 ? 0.765 16.483 19.295 1.00 55.78 113 GLU A CA 1
ATOM 820 C C . GLU A 1 113 ? 1.002 17.218 17.957 1.00 55.78 113 GLU A C 1
ATOM 822 O O . GLU A 1 113 ? 0.727 16.664 16.881 1.00 55.78 113 GLU A O 1
ATOM 827 N N . PRO A 1 114 ? 1.496 18.472 17.977 1.00 56.78 114 PRO A N 1
ATOM 828 C CA . PRO A 1 114 ? 1.945 19.148 16.767 1.00 56.78 114 PRO A CA 1
ATOM 829 C C . PRO A 1 114 ? 3.105 18.380 16.128 1.00 56.78 114 PRO A C 1
ATOM 831 O O . PRO A 1 114 ? 3.929 17.790 16.828 1.00 56.78 114 PRO A O 1
ATOM 834 N N . TYR A 1 115 ? 3.216 18.415 14.797 1.00 56.66 115 TYR A N 1
ATOM 835 C CA . TYR A 1 115 ? 4.365 17.818 14.118 1.00 56.66 115 TYR A CA 1
ATOM 836 C C . TYR A 1 115 ? 5.671 18.462 14.596 1.00 56.66 115 TYR A C 1
ATOM 838 O O . TYR A 1 115 ? 6.014 19.580 14.211 1.00 56.66 115 TYR A O 1
ATOM 846 N N . ASN A 1 116 ? 6.428 17.735 15.415 1.00 64.50 116 ASN A N 1
ATOM 847 C CA . ASN A 1 116 ? 7.788 18.120 15.757 1.00 64.50 116 ASN A CA 1
ATOM 848 C C . ASN A 1 116 ? 8.645 18.139 14.473 1.00 64.50 116 ASN A C 1
ATOM 850 O O . ASN A 1 116 ? 8.387 17.390 13.526 1.00 64.50 116 ASN A O 1
ATOM 854 N N . LEU A 1 117 ? 9.693 18.961 14.438 1.00 69.19 117 LEU A N 1
ATOM 855 C CA . LEU A 1 117 ? 10.633 19.072 13.313 1.00 69.19 117 LEU A CA 1
ATOM 856 C C . LEU A 1 117 ? 11.161 17.695 12.871 1.00 69.19 117 LEU A C 1
ATOM 858 O O . LEU A 1 117 ? 11.311 17.434 11.679 1.00 69.19 117 LEU A O 1
ATOM 862 N N . LEU A 1 118 ? 11.350 16.782 13.830 1.00 69.69 118 LEU A N 1
ATOM 863 C CA . LEU A 1 118 ? 11.710 15.388 13.574 1.00 69.69 118 LEU A CA 1
ATOM 864 C C . LEU A 1 118 ? 10.638 14.622 12.786 1.00 69.69 118 LEU A C 1
ATOM 866 O O . LEU A 1 118 ? 10.985 13.947 11.826 1.00 69.69 118 LEU A O 1
ATOM 870 N N . HIS A 1 119 ? 9.348 14.759 13.109 1.00 69.12 119 HIS A N 1
ATOM 871 C CA . HIS A 1 119 ? 8.275 14.104 12.347 1.00 69.12 119 HIS A CA 1
ATOM 872 C C . HIS A 1 119 ? 8.200 14.617 10.908 1.00 69.12 119 HIS A C 1
ATOM 874 O O . HIS A 1 119 ? 7.991 13.828 9.985 1.00 69.12 119 HIS A O 1
ATOM 880 N N . ILE A 1 120 ? 8.392 15.923 10.705 1.00 70.75 120 ILE A N 1
ATOM 881 C CA . ILE A 1 120 ? 8.403 16.525 9.367 1.00 70.75 120 ILE A CA 1
ATOM 882 C C . ILE A 1 120 ? 9.560 15.943 8.552 1.00 70.75 120 ILE A C 1
ATOM 884 O O . ILE A 1 120 ? 9.342 15.469 7.438 1.00 70.75 120 ILE A O 1
ATOM 888 N N . ILE A 1 121 ? 10.770 15.908 9.124 1.00 76.62 121 ILE A N 1
ATOM 889 C CA . ILE A 1 121 ? 11.959 15.342 8.473 1.00 76.62 121 ILE A CA 1
ATOM 890 C C . ILE A 1 121 ? 11.773 13.849 8.196 1.00 76.62 121 ILE A C 1
ATOM 892 O O . ILE A 1 121 ? 12.091 13.402 7.095 1.00 76.62 121 ILE A O 1
ATOM 896 N N . THR A 1 122 ? 11.230 13.071 9.133 1.00 74.38 122 THR A N 1
ATOM 897 C CA . THR A 1 122 ? 10.971 11.639 8.933 1.00 74.38 122 THR A CA 1
ATOM 898 C C . THR A 1 122 ? 9.956 11.418 7.815 1.00 74.38 122 THR A C 1
ATOM 900 O O . THR A 1 122 ? 10.219 10.634 6.907 1.00 74.38 122 THR A O 1
ATOM 903 N N . THR A 1 123 ? 8.841 12.149 7.811 1.00 75.06 123 THR A N 1
ATOM 904 C CA . THR A 1 123 ? 7.797 12.031 6.778 1.00 75.06 123 THR A CA 1
ATOM 905 C C . THR A 1 123 ? 8.334 12.414 5.396 1.00 75.06 123 THR A C 1
ATOM 907 O O . THR A 1 123 ? 8.115 11.695 4.419 1.00 75.06 123 THR A O 1
ATOM 910 N N . LEU A 1 124 ? 9.116 13.497 5.314 1.00 75.38 124 LEU A N 1
ATOM 911 C CA . LEU A 1 124 ? 9.833 13.883 4.095 1.00 75.38 124 LEU A CA 1
ATOM 912 C C . LEU A 1 124 ? 10.862 12.832 3.676 1.00 75.38 124 LEU A C 1
ATOM 914 O O . LEU A 1 124 ? 10.977 12.555 2.489 1.00 75.38 124 LEU A O 1
ATOM 918 N N . SER A 1 125 ? 11.575 12.219 4.619 1.00 77.25 125 SER A N 1
ATOM 919 C CA . SER A 1 125 ? 12.565 11.174 4.330 1.00 77.25 125 SER A CA 1
ATOM 920 C C . SER A 1 125 ? 11.913 9.921 3.749 1.00 77.25 125 SER A C 1
ATOM 922 O O . SER A 1 125 ? 12.453 9.342 2.810 1.00 77.25 125 SER A O 1
ATOM 924 N N . TRP A 1 126 ? 10.728 9.536 4.231 1.00 73.56 126 TRP A N 1
ATOM 925 C CA . TRP A 1 126 ? 9.940 8.451 3.636 1.00 73.56 126 TRP A CA 1
ATOM 926 C C . TRP A 1 126 ? 9.460 8.801 2.221 1.00 73.56 126 TRP A C 1
ATOM 928 O O . TRP A 1 126 ? 9.614 7.994 1.302 1.00 73.56 126 TRP A O 1
ATOM 938 N N . GLY A 1 127 ? 8.940 10.017 2.019 1.00 70.75 127 GLY A N 1
ATOM 939 C CA . GLY A 1 127 ? 8.473 10.479 0.707 1.00 70.75 127 GLY A CA 1
ATOM 940 C C . GLY A 1 127 ? 9.596 10.629 -0.328 1.00 70.75 127 GLY A C 1
ATOM 941 O O . GLY A 1 127 ? 9.461 10.176 -1.463 1.00 70.75 127 GLY A O 1
ATOM 942 N N . LEU A 1 128 ? 10.725 11.226 0.061 1.00 72.94 128 LEU A N 1
ATOM 943 C CA . LEU A 1 128 ? 11.899 11.415 -0.797 1.00 72.94 128 LEU A CA 1
ATOM 944 C C . LEU A 1 128 ? 12.664 10.105 -1.019 1.00 72.94 128 LEU A C 1
ATOM 946 O O . LEU A 1 128 ? 13.153 9.860 -2.122 1.00 72.94 128 LEU A O 1
ATOM 950 N N . GLY A 1 129 ? 12.726 9.237 -0.007 1.00 71.25 129 GLY A N 1
ATOM 951 C CA . GLY A 1 129 ? 13.388 7.935 -0.084 1.00 71.25 129 GLY A CA 1
ATOM 952 C C . GLY A 1 129 ? 12.754 6.994 -1.111 1.00 71.25 129 GLY A C 1
ATOM 953 O O . GLY A 1 129 ? 13.470 6.226 -1.753 1.00 71.25 129 GLY A O 1
ATOM 954 N N . TYR A 1 130 ? 11.441 7.101 -1.340 1.00 72.56 130 TYR A N 1
ATOM 955 C CA . TYR A 1 130 ? 10.727 6.299 -2.340 1.00 72.56 130 TYR A CA 1
ATOM 956 C C . TYR A 1 130 ? 11.274 6.501 -3.765 1.00 72.56 130 TYR A C 1
ATOM 958 O O . TYR A 1 130 ? 11.418 5.538 -4.515 1.00 72.56 130 TYR A O 1
ATOM 966 N N . PHE A 1 131 ? 11.677 7.725 -4.131 1.00 66.75 131 PHE A N 1
ATOM 967 C CA . PHE A 1 131 ? 12.251 8.012 -5.455 1.00 66.75 131 PHE A CA 1
ATOM 968 C C . PHE A 1 131 ? 13.624 7.365 -5.679 1.00 66.75 131 PHE A C 1
ATOM 970 O O . PHE A 1 131 ? 13.998 7.108 -6.821 1.00 66.75 131 PHE A O 1
ATOM 977 N N . GLY A 1 132 ? 14.374 7.095 -4.606 1.00 66.31 132 GLY A N 1
ATOM 978 C CA . GLY A 1 132 ? 15.712 6.504 -4.674 1.00 66.31 132 GLY A CA 1
ATOM 979 C C . GLY A 1 132 ? 15.724 4.980 -4.794 1.00 66.31 132 GLY A C 1
ATOM 980 O O . GLY A 1 132 ? 16.793 4.389 -4.951 1.00 66.31 132 GLY A O 1
ATOM 981 N N . MET A 1 133 ? 14.566 4.317 -4.700 1.00 72.69 133 MET A N 1
ATOM 982 C CA . MET A 1 133 ? 14.527 2.860 -4.680 1.00 72.69 133 MET A CA 1
ATOM 983 C C . MET A 1 133 ? 14.780 2.285 -6.086 1.00 72.69 133 MET A C 1
ATOM 985 O O . MET A 1 133 ? 14.034 2.584 -7.025 1.00 72.69 133 MET A O 1
ATOM 989 N N . PRO A 1 134 ? 15.784 1.402 -6.254 1.00 67.56 134 PRO A N 1
ATOM 990 C CA . PRO A 1 134 ? 16.202 0.922 -7.571 1.00 67.56 134 PRO A CA 1
ATOM 991 C C . PRO A 1 134 ? 15.089 0.176 -8.316 1.00 67.56 134 PRO A C 1
ATOM 993 O O . PRO A 1 134 ? 15.002 0.275 -9.534 1.00 67.56 134 PRO A O 1
ATOM 996 N N . HIS A 1 135 ? 14.184 -0.507 -7.607 1.00 71.88 135 HIS A N 1
ATOM 997 C CA . HIS A 1 135 ? 13.068 -1.225 -8.230 1.00 71.88 135 HIS A CA 1
ATOM 998 C C . HIS A 1 135 ? 12.076 -0.298 -8.962 1.00 71.88 135 HIS A C 1
ATOM 1000 O O . HIS A 1 135 ? 11.500 -0.690 -9.975 1.00 71.88 135 HIS A O 1
ATOM 1006 N N . ILE A 1 136 ? 11.899 0.939 -8.488 1.00 73.62 136 ILE A N 1
ATOM 1007 C CA . ILE A 1 136 ? 11.021 1.939 -9.114 1.00 73.62 136 ILE A CA 1
ATOM 1008 C C . ILE A 1 136 ? 11.747 2.612 -10.272 1.00 73.62 136 ILE A C 1
ATOM 1010 O O . ILE A 1 136 ? 11.177 2.769 -11.351 1.00 73.62 136 ILE A O 1
ATOM 1014 N N . LEU A 1 137 ? 13.021 2.960 -10.073 1.00 72.44 137 LEU A N 1
ATOM 1015 C CA . LEU A 1 137 ? 13.858 3.564 -11.109 1.00 72.44 137 LEU A CA 1
ATOM 1016 C C . LEU A 1 137 ? 13.997 2.649 -12.330 1.00 72.44 137 LEU A C 1
ATOM 1018 O O . LEU A 1 137 ? 13.811 3.111 -13.451 1.00 72.44 137 LEU A O 1
ATOM 1022 N N . LEU A 1 138 ? 14.224 1.348 -12.127 1.00 69.81 138 LEU A N 1
ATOM 1023 C CA . LEU A 1 138 ? 14.290 0.366 -13.215 1.00 69.81 138 LEU A CA 1
ATOM 1024 C C . LEU A 1 138 ? 12.972 0.280 -13.998 1.00 69.81 138 LEU A C 1
ATOM 1026 O O . LEU A 1 138 ? 12.995 0.185 -15.222 1.00 69.81 138 LEU A O 1
ATOM 1030 N N . ARG A 1 139 ? 11.823 0.377 -13.316 1.00 73.56 139 ARG A N 1
ATOM 1031 C CA . ARG A 1 139 ? 10.507 0.425 -13.973 1.00 73.56 139 ARG A CA 1
ATOM 1032 C C . ARG A 1 139 ? 10.308 1.710 -14.776 1.00 73.56 139 ARG A C 1
ATOM 1034 O O . ARG A 1 139 ? 9.732 1.644 -15.854 1.00 73.56 139 ARG A O 1
ATOM 1041 N N . PHE A 1 140 ? 10.802 2.855 -14.299 1.00 70.38 140 PHE A N 1
ATOM 1042 C CA . PHE A 1 140 ? 10.782 4.101 -15.075 1.00 70.38 140 PHE A CA 1
ATOM 1043 C C . PHE A 1 140 ? 11.716 4.053 -16.289 1.00 70.38 140 PHE A C 1
ATOM 1045 O O . PHE A 1 140 ? 11.346 4.547 -17.350 1.00 70.38 140 PHE A O 1
ATOM 1052 N N . MET A 1 141 ? 12.891 3.433 -16.154 1.00 69.50 141 MET A N 1
ATOM 1053 C CA . MET A 1 141 ? 13.854 3.261 -17.248 1.00 69.50 141 MET A CA 1
ATOM 1054 C C . MET A 1 141 ? 13.382 2.266 -18.316 1.00 69.50 141 MET A C 1
ATOM 1056 O O . MET A 1 141 ? 13.801 2.369 -19.462 1.00 69.50 141 MET A O 1
ATOM 1060 N N . ALA A 1 142 ? 12.511 1.317 -17.962 1.00 71.50 142 ALA A N 1
ATOM 1061 C CA . ALA A 1 142 ? 11.952 0.334 -18.889 1.00 71.50 142 ALA A CA 1
ATOM 1062 C C . ALA A 1 142 ? 10.817 0.883 -19.781 1.00 71.50 142 ALA A C 1
ATOM 1064 O O . ALA A 1 142 ? 10.253 0.138 -20.581 1.00 71.50 142 ALA A O 1
ATOM 1065 N N . ILE A 1 143 ? 10.437 2.159 -19.641 1.00 73.12 143 ILE A N 1
ATOM 1066 C CA . ILE A 1 143 ? 9.334 2.746 -20.410 1.00 73.12 143 ILE A CA 1
ATOM 1067 C C . ILE A 1 143 ? 9.832 3.177 -21.792 1.00 73.12 143 ILE A C 1
ATOM 1069 O O . ILE A 1 143 ? 10.694 4.037 -21.913 1.00 73.12 143 ILE A O 1
ATOM 1073 N N . GLU A 1 144 ? 9.242 2.590 -22.835 1.00 67.75 144 GLU A N 1
ATOM 1074 C CA . GLU A 1 144 ? 9.647 2.785 -24.237 1.00 67.75 144 GLU A CA 1
ATOM 1075 C C . GLU A 1 144 ? 9.402 4.196 -24.794 1.00 67.75 144 GLU A C 1
ATOM 1077 O O . GLU A 1 144 ? 10.037 4.577 -25.772 1.00 67.75 144 GLU A O 1
ATOM 1082 N N . ASP A 1 145 ? 8.447 4.952 -24.240 1.00 78.19 145 ASP A N 1
ATOM 1083 C CA . ASP A 1 145 ? 7.992 6.219 -24.826 1.00 78.19 145 ASP A CA 1
ATOM 1084 C C . ASP A 1 145 ? 7.718 7.281 -23.750 1.00 78.19 145 ASP A C 1
ATOM 1086 O O . ASP A 1 145 ? 6.861 7.112 -22.870 1.00 78.19 145 ASP A O 1
ATOM 1090 N N . ASP A 1 146 ? 8.396 8.424 -23.865 1.00 73.50 146 ASP A N 1
ATOM 1091 C CA . ASP A 1 146 ? 8.232 9.592 -22.998 1.00 73.50 146 ASP A CA 1
ATOM 1092 C C . ASP A 1 146 ? 6.789 10.110 -22.938 1.00 73.50 146 ASP A C 1
ATOM 1094 O O . ASP A 1 146 ? 6.349 10.687 -21.933 1.00 73.50 146 ASP A O 1
ATOM 1098 N N . LYS A 1 147 ? 5.997 9.898 -23.995 1.00 74.38 147 LYS A N 1
ATOM 1099 C CA . LYS A 1 147 ? 4.579 10.286 -23.995 1.00 74.38 147 LYS A CA 1
ATOM 1100 C C . LYS A 1 147 ? 3.748 9.388 -23.078 1.00 74.38 147 LYS A C 1
ATOM 1102 O O . LYS A 1 147 ? 2.833 9.885 -22.412 1.00 74.38 147 LYS A O 1
ATOM 1107 N N . LYS A 1 148 ? 4.088 8.097 -22.975 1.00 73.44 148 LYS A N 1
ATOM 1108 C CA . LYS A 1 148 ? 3.417 7.134 -22.083 1.00 73.44 148 LYS A CA 1
ATOM 1109 C C . LYS A 1 148 ? 3.779 7.370 -20.613 1.00 73.44 148 LYS A C 1
ATOM 1111 O O . LYS A 1 148 ? 2.933 7.140 -19.746 1.00 73.44 148 LYS A O 1
ATOM 1116 N N . LEU A 1 149 ? 4.958 7.937 -20.322 1.00 76.44 149 LEU A N 1
ATOM 1117 C CA . LEU A 1 149 ? 5.360 8.329 -18.961 1.00 76.44 149 LEU A CA 1
ATOM 1118 C C . LEU A 1 149 ? 4.367 9.298 -18.308 1.00 76.44 149 LEU A C 1
ATOM 1120 O O . LEU A 1 149 ? 3.997 9.119 -17.146 1.00 76.44 149 LEU A O 1
ATOM 1124 N N . LYS A 1 150 ? 3.899 10.318 -19.041 1.00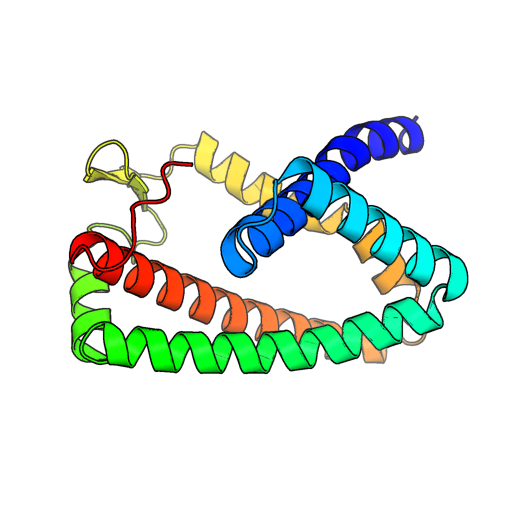 77.25 150 LYS A N 1
ATOM 1125 C CA . LYS A 1 150 ? 2.970 11.324 -18.490 1.00 77.25 150 LYS A CA 1
ATOM 1126 C C . LYS A 1 150 ? 1.623 10.716 -18.102 1.00 77.25 150 LYS A C 1
ATOM 1128 O O . LYS A 1 150 ? 1.095 11.059 -17.043 1.00 77.25 150 LYS A O 1
ATOM 1133 N N . LEU A 1 151 ? 1.089 9.828 -18.942 1.00 80.38 151 LEU A N 1
ATOM 1134 C CA . LEU A 1 151 ? -0.170 9.129 -18.685 1.00 80.38 151 LEU A CA 1
ATOM 1135 C C . LEU A 1 151 ? -0.002 8.172 -17.499 1.00 80.38 151 LEU A C 1
ATOM 1137 O O . LEU A 1 151 ? -0.752 8.281 -16.529 1.00 80.38 151 LEU A O 1
ATOM 1141 N N . SER A 1 152 ? 1.035 7.329 -17.530 1.00 77.06 152 SER A N 1
ATOM 1142 C CA . SER A 1 152 ? 1.349 6.375 -16.460 1.00 77.06 152 SER A CA 1
ATOM 1143 C C . SER A 1 152 ? 1.494 7.065 -15.105 1.00 77.06 152 SER A C 1
ATOM 1145 O O . SER A 1 152 ? 0.861 6.670 -14.129 1.00 77.06 152 SER A O 1
ATOM 1147 N N . ARG A 1 153 ? 2.249 8.171 -15.049 1.00 80.06 153 ARG A N 1
ATOM 1148 C CA . ARG A 1 153 ? 2.405 8.970 -13.828 1.00 80.06 153 ARG A CA 1
ATOM 1149 C C . ARG A 1 153 ? 1.068 9.505 -13.324 1.00 80.06 153 ARG A C 1
ATOM 1151 O O . ARG A 1 153 ? 0.811 9.435 -12.131 1.00 80.06 153 ARG A O 1
ATOM 1158 N N . ARG A 1 154 ? 0.214 10.036 -14.205 1.00 81.81 154 ARG A N 1
ATOM 1159 C CA . ARG A 1 154 ? -1.077 10.610 -13.794 1.00 81.81 154 ARG A CA 1
ATOM 1160 C C . ARG A 1 154 ? -2.004 9.540 -13.223 1.00 81.81 154 ARG A C 1
ATOM 1162 O O . ARG A 1 154 ? -2.608 9.776 -12.183 1.00 81.81 154 ARG A O 1
ATOM 1169 N N . VAL A 1 155 ? -2.076 8.376 -13.867 1.00 83.38 155 VAL A N 1
ATOM 1170 C CA . VAL A 1 155 ? -2.865 7.236 -13.380 1.00 83.38 155 VAL A CA 1
ATOM 1171 C C . VAL A 1 155 ? -2.322 6.749 -12.040 1.00 83.38 155 VAL A C 1
ATOM 1173 O O . VAL A 1 155 ? -3.094 6.637 -11.095 1.00 83.38 155 VAL A O 1
ATOM 1176 N N . ALA A 1 156 ? -1.006 6.561 -11.916 1.00 79.81 156 ALA A N 1
ATOM 1177 C CA . ALA A 1 156 ? -0.379 6.142 -10.666 1.00 79.81 156 ALA A CA 1
ATOM 1178 C C . ALA A 1 156 ? -0.605 7.152 -9.527 1.00 79.81 156 ALA A C 1
ATOM 1180 O O . ALA A 1 156 ? -0.966 6.755 -8.426 1.00 79.81 156 ALA A O 1
ATOM 1181 N N . SER A 1 157 ? -0.455 8.457 -9.776 1.00 81.88 157 SER A N 1
ATOM 1182 C CA . SER A 1 157 ? -0.679 9.490 -8.756 1.00 81.88 157 SER A CA 1
ATOM 1183 C C . SER A 1 157 ? -2.136 9.556 -8.303 1.00 81.88 157 SER A C 1
ATOM 1185 O O . SER A 1 157 ? -2.391 9.593 -7.103 1.00 81.88 157 SER A O 1
ATOM 1187 N N . VAL A 1 158 ? -3.096 9.533 -9.236 1.00 85.25 158 VAL A N 1
ATOM 1188 C CA . VAL A 1 158 ? -4.529 9.501 -8.893 1.00 85.25 158 VAL A CA 1
ATOM 1189 C C . VAL A 1 158 ? -4.852 8.235 -8.103 1.00 85.25 158 VAL A C 1
ATOM 1191 O O . VAL A 1 158 ? -5.542 8.302 -7.087 1.00 85.25 158 VAL A O 1
ATOM 1194 N N . TRP A 1 159 ? -4.298 7.097 -8.522 1.00 81.00 159 TRP A N 1
ATOM 1195 C CA . TRP A 1 159 ? -4.491 5.822 -7.846 1.00 81.00 159 TRP A CA 1
ATOM 1196 C C . TRP A 1 159 ? -3.949 5.824 -6.417 1.00 81.00 159 TRP A C 1
ATOM 1198 O O . TRP A 1 159 ? -4.646 5.400 -5.502 1.00 81.00 159 TRP A O 1
ATOM 1208 N N . VAL A 1 160 ? -2.741 6.349 -6.201 1.00 80.81 160 VAL A N 1
ATOM 1209 C CA . VAL A 1 160 ? -2.133 6.450 -4.866 1.00 80.81 160 VAL A CA 1
ATOM 1210 C C . VAL A 1 160 ? -2.970 7.328 -3.940 1.00 80.81 160 VAL A C 1
ATOM 1212 O O . VAL A 1 160 ? -3.173 6.952 -2.789 1.00 80.81 160 VAL A O 1
ATOM 1215 N N . VAL A 1 161 ? -3.496 8.456 -4.427 1.00 82.12 161 VAL A N 1
ATOM 1216 C CA . VAL A 1 161 ? -4.371 9.332 -3.627 1.00 82.12 161 VAL A CA 1
ATOM 1217 C C . VAL A 1 161 ? -5.638 8.592 -3.202 1.00 82.12 161 VAL A C 1
ATOM 1219 O O . VAL A 1 161 ? -6.003 8.620 -2.028 1.00 82.12 161 VAL A O 1
ATOM 1222 N N . ILE A 1 162 ? -6.281 7.888 -4.136 1.00 81.44 162 ILE A N 1
ATOM 1223 C CA . ILE A 1 162 ? -7.485 7.098 -3.856 1.00 81.44 162 ILE A CA 1
ATOM 1224 C C . ILE A 1 162 ? -7.174 5.957 -2.871 1.00 81.44 162 ILE A C 1
ATOM 1226 O O . ILE A 1 162 ? -7.893 5.773 -1.890 1.00 81.44 162 ILE A O 1
ATOM 1230 N N . ALA A 1 163 ? -6.091 5.212 -3.097 1.00 78.19 163 ALA A N 1
ATOM 1231 C CA . ALA A 1 163 ? -5.686 4.092 -2.254 1.00 78.19 163 ALA A CA 1
ATOM 1232 C C . ALA A 1 163 ? -5.324 4.540 -0.831 1.00 78.19 163 ALA A C 1
ATOM 1234 O O . ALA A 1 163 ? -5.739 3.897 0.130 1.00 78.19 163 ALA A O 1
ATOM 1235 N N . MET A 1 164 ? -4.612 5.662 -0.681 1.00 78.19 164 MET A N 1
ATOM 1236 C CA . MET A 1 164 ? -4.314 6.243 0.630 1.00 78.19 164 MET A CA 1
ATOM 1237 C C . MET A 1 164 ? -5.575 6.724 1.341 1.00 78.19 164 MET A C 1
ATOM 1239 O O . MET A 1 164 ? -5.736 6.441 2.525 1.00 78.19 164 MET A O 1
ATOM 1243 N N . ALA A 1 165 ? -6.503 7.378 0.637 1.00 76.69 165 ALA A N 1
ATOM 1244 C CA . ALA A 1 165 ? -7.778 7.777 1.230 1.00 76.69 165 ALA A CA 1
ATOM 1245 C C . ALA A 1 165 ? -8.561 6.559 1.755 1.00 76.69 165 ALA A C 1
ATOM 1247 O O . ALA A 1 165 ? -9.041 6.577 2.887 1.00 76.69 165 ALA A O 1
ATOM 1248 N N . MET A 1 166 ? -8.631 5.472 0.978 1.00 74.56 166 MET A N 1
ATOM 1249 C CA . MET A 1 166 ? -9.274 4.229 1.419 1.00 74.56 166 MET A CA 1
ATOM 1250 C C . MET A 1 166 ? -8.546 3.578 2.600 1.00 74.56 166 MET A C 1
ATOM 1252 O O . MET A 1 166 ? -9.204 3.142 3.541 1.00 74.56 166 MET A O 1
ATOM 1256 N N . ALA A 1 167 ? -7.212 3.543 2.595 1.00 73.69 167 ALA A N 1
ATOM 1257 C CA . ALA A 1 167 ? -6.426 2.989 3.697 1.00 73.69 167 ALA A CA 1
ATOM 1258 C C . ALA A 1 167 ? -6.648 3.758 5.010 1.00 73.69 167 ALA A C 1
ATOM 1260 O O . ALA A 1 167 ? -6.835 3.139 6.057 1.00 73.69 167 ALA A O 1
ATOM 1261 N N . VAL A 1 168 ? -6.700 5.094 4.953 1.00 73.50 168 VAL A N 1
ATOM 1262 C CA . VAL A 1 168 ? -7.005 5.942 6.117 1.00 73.50 168 VAL A CA 1
ATOM 1263 C C . VAL A 1 168 ? -8.412 5.656 6.643 1.00 73.50 168 VAL A C 1
ATOM 1265 O O . VAL A 1 168 ? -8.586 5.462 7.844 1.00 73.50 168 VAL A O 1
ATOM 1268 N N . LEU A 1 169 ? -9.412 5.560 5.760 1.00 71.00 169 LEU A N 1
ATOM 1269 C CA . LEU A 1 169 ? -10.782 5.218 6.157 1.00 71.00 169 LEU A CA 1
ATOM 1270 C C . LEU A 1 169 ? -10.852 3.838 6.822 1.00 71.00 169 LEU A C 1
ATOM 1272 O O . LEU A 1 169 ? -11.428 3.716 7.899 1.00 71.00 169 LEU A O 1
ATOM 1276 N N . ILE A 1 170 ? -10.224 2.816 6.234 1.00 72.12 170 ILE A N 1
ATOM 1277 C CA . ILE A 1 170 ? -10.155 1.469 6.821 1.00 72.12 170 ILE A CA 1
ATOM 1278 C C . ILE A 1 170 ? -9.468 1.511 8.193 1.00 72.12 170 ILE A C 1
ATOM 1280 O O . ILE A 1 170 ? -9.937 0.850 9.115 1.00 72.12 170 ILE A O 1
ATOM 1284 N N . GLY A 1 171 ? -8.414 2.314 8.361 1.00 69.19 171 GLY A N 1
ATOM 1285 C CA . GLY A 1 171 ? -7.731 2.503 9.643 1.00 69.19 171 GLY A CA 1
ATOM 1286 C C . GLY A 1 171 ? -8.633 3.103 10.727 1.00 69.19 171 GLY A C 1
ATOM 1287 O O . GLY A 1 171 ? -8.704 2.564 11.831 1.00 69.19 171 GLY A O 1
ATOM 1288 N N . ILE A 1 172 ? -9.379 4.168 10.409 1.00 68.00 172 ILE A N 1
ATOM 1289 C CA . ILE A 1 172 ? -10.339 4.796 11.340 1.00 68.00 172 ILE A CA 1
ATOM 1290 C C . ILE A 1 172 ? -11.408 3.786 11.763 1.00 68.00 172 ILE A C 1
ATOM 1292 O O . ILE A 1 172 ? -11.725 3.642 12.944 1.00 68.00 172 ILE A O 1
ATOM 1296 N N . VAL A 1 173 ? -11.955 3.067 10.787 1.00 68.12 173 VAL A N 1
ATOM 1297 C CA . VAL A 1 173 ? -13.010 2.080 11.005 1.00 68.12 173 VAL A CA 1
ATOM 1298 C C . VAL A 1 173 ? -12.499 0.889 11.816 1.00 68.12 173 VAL A C 1
ATOM 1300 O O . VAL A 1 173 ? -13.164 0.459 12.758 1.00 68.12 173 VAL A O 1
ATOM 1303 N N . GLY A 1 174 ? -11.300 0.397 11.501 1.00 65.75 174 GLY A N 1
ATOM 1304 C CA . GLY A 1 174 ? -10.622 -0.666 12.237 1.00 65.75 174 GLY A CA 1
ATOM 1305 C C . GLY A 1 174 ? -10.369 -0.288 13.695 1.00 65.75 174 GLY A C 1
ATOM 1306 O O . GLY A 1 174 ? -10.648 -1.087 14.588 1.00 65.75 174 GLY A O 1
ATOM 1307 N N . ARG A 1 175 ? -9.949 0.956 13.962 1.00 63.59 175 ARG A N 1
ATOM 1308 C CA . ARG A 1 175 ? -9.801 1.472 15.331 1.00 63.59 175 ARG A CA 1
ATOM 1309 C C . ARG A 1 175 ? -11.144 1.536 16.063 1.00 63.59 175 ARG A C 1
ATOM 1311 O O . ARG A 1 175 ? -11.225 1.107 17.210 1.00 63.59 175 ARG A O 1
ATOM 1318 N N . GLY A 1 176 ? -12.203 2.009 15.404 1.00 63.88 176 GLY A N 1
ATOM 1319 C CA . GLY A 1 176 ? -13.558 2.035 15.972 1.00 63.88 176 GLY A CA 1
ATOM 1320 C C . GLY A 1 176 ? -14.108 0.636 16.290 1.00 63.88 176 GLY A C 1
ATOM 1321 O O . GLY A 1 176 ? -14.776 0.447 17.305 1.00 63.88 176 GLY A O 1
ATOM 1322 N N . LEU A 1 177 ? -13.784 -0.365 15.467 1.00 62.75 177 LEU A N 1
ATOM 1323 C CA . LEU A 1 177 ? -14.110 -1.779 15.702 1.00 62.75 177 LEU A CA 1
ATOM 1324 C C . LEU A 1 177 ? -13.304 -2.385 16.860 1.00 62.75 177 LEU A C 1
ATOM 1326 O O . LEU A 1 177 ? -13.869 -3.113 17.677 1.00 62.75 177 LEU A O 1
ATOM 1330 N N . SER A 1 178 ? -12.015 -2.054 16.967 1.00 59.47 178 SER A N 1
ATOM 1331 C CA . SER A 1 178 ? -11.158 -2.505 18.071 1.00 59.47 178 SER A CA 1
ATOM 1332 C C . SER A 1 178 ? -11.552 -1.841 19.401 1.00 59.47 178 SER A C 1
ATOM 1334 O O . SER A 1 178 ? -11.662 -2.521 20.416 1.00 59.47 178 SER A O 1
ATOM 1336 N N . SER A 1 179 ? -11.943 -0.559 19.390 1.00 56.12 179 SER A N 1
ATOM 1337 C CA . SER A 1 179 ? -12.509 0.138 20.560 1.00 56.12 179 SER A CA 1
ATOM 1338 C C . SER A 1 179 ? -13.859 -0.430 21.019 1.00 56.12 179 SER A C 1
ATOM 1340 O O . SER A 1 179 ? -14.227 -0.249 22.1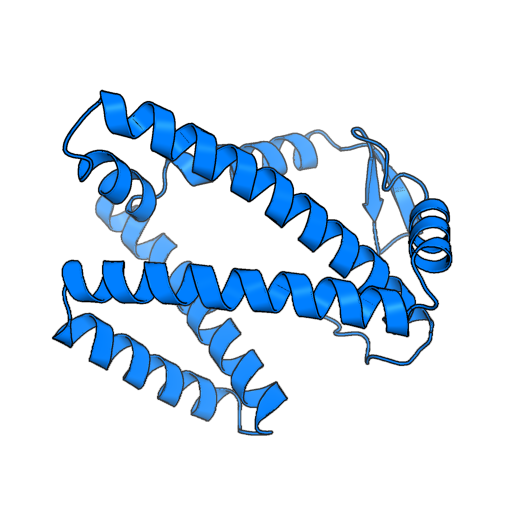78 1.00 56.12 179 SER A O 1
ATOM 1342 N N . LYS A 1 180 ? -14.604 -1.105 20.132 1.00 54.84 180 LYS A N 1
ATOM 1343 C CA . LYS A 1 180 ? -15.844 -1.834 20.453 1.00 54.84 180 LYS A CA 1
ATOM 1344 C C . LYS A 1 180 ? -15.598 -3.294 20.874 1.00 54.84 180 LYS A C 1
ATOM 1346 O O . LYS A 1 180 ? -16.564 -4.003 21.139 1.00 54.84 180 LYS A O 1
ATOM 1351 N N . GLY A 1 181 ? -14.341 -3.747 20.938 1.00 53.28 181 GLY A N 1
ATOM 1352 C CA . GLY A 1 181 ? -13.968 -5.086 21.412 1.00 53.28 181 GLY A CA 1
ATOM 1353 C C . GLY A 1 181 ? -14.249 -6.235 20.433 1.00 53.28 181 GLY A C 1
ATOM 1354 O O . GLY A 1 181 ? -14.304 -7.384 20.856 1.00 53.28 181 GLY A O 1
ATOM 1355 N N . LEU A 1 182 ? -14.451 -5.949 19.140 1.00 53.22 182 LEU A N 1
ATOM 1356 C CA . LEU A 1 182 ? -14.746 -6.962 18.107 1.00 53.22 182 LEU A CA 1
ATOM 1357 C C . LEU A 1 182 ? -13.494 -7.522 17.408 1.00 53.22 182 LEU A C 1
ATOM 1359 O O . LEU A 1 182 ? -13.584 -8.539 16.724 1.00 53.22 182 LEU A O 1
ATOM 1363 N N . ILE A 1 183 ? -12.341 -6.863 17.555 1.00 52.34 183 ILE A N 1
ATOM 1364 C CA . ILE A 1 183 ? -11.043 -7.293 17.017 1.00 52.34 183 ILE A CA 1
ATOM 1365 C C . ILE A 1 183 ? -10.009 -7.117 18.130 1.00 52.34 183 ILE A C 1
ATOM 1367 O O . ILE A 1 183 ? -9.892 -6.012 18.670 1.00 52.34 183 ILE A O 1
ATOM 1371 N N . ASP A 1 184 ? -9.280 -8.190 18.454 1.00 49.22 184 ASP A N 1
ATOM 1372 C CA . ASP A 1 184 ? -8.162 -8.156 19.401 1.00 49.22 184 ASP A CA 1
ATOM 1373 C C . ASP A 1 184 ? -7.186 -7.040 19.012 1.00 49.22 184 ASP A C 1
ATOM 1375 O O . ASP A 1 184 ? -6.770 -6.930 17.854 1.00 49.22 184 ASP A O 1
ATOM 1379 N N . SER A 1 185 ? -6.847 -6.194 19.984 1.00 42.81 185 SER A N 1
ATOM 1380 C CA . SER A 1 185 ? -5.811 -5.173 19.847 1.00 42.81 185 SER A CA 1
ATOM 1381 C C . SER A 1 185 ? -4.512 -5.873 19.448 1.00 42.81 185 SER A C 1
ATOM 1383 O O . SER A 1 185 ? -3.885 -6.550 20.265 1.00 42.81 185 SER A O 1
ATOM 1385 N N . LEU A 1 186 ? -4.108 -5.756 18.180 1.00 42.94 186 LEU A N 1
ATOM 1386 C CA . LEU A 1 186 ? -2.775 -6.166 17.755 1.00 42.94 186 LEU A CA 1
ATOM 1387 C C . LEU A 1 186 ? -1.788 -5.167 18.359 1.00 42.94 186 LEU A C 1
ATOM 1389 O O . LEU A 1 186 ? -1.433 -4.172 17.732 1.00 42.94 186 LEU A O 1
ATOM 1393 N N . HIS A 1 187 ? -1.368 -5.450 19.593 1.00 32.19 187 HIS A N 1
ATOM 1394 C CA . HIS A 1 187 ? -0.168 -4.879 20.186 1.00 32.19 187 HIS A CA 1
ATOM 1395 C C . HIS A 1 187 ? 1.007 -5.271 19.281 1.00 32.19 187 HIS A C 1
ATOM 1397 O O . HIS A 1 187 ? 1.462 -6.418 19.291 1.00 32.19 187 HIS A O 1
ATOM 1403 N N . GLY A 1 188 ? 1.401 -4.337 18.416 1.00 30.67 188 GLY A N 1
ATOM 1404 C CA . GLY A 1 188 ? 2.646 -4.391 17.658 1.00 30.67 188 GLY A CA 1
ATOM 1405 C C . GLY A 1 188 ? 3.834 -4.093 18.551 1.00 30.67 188 GLY A C 1
ATOM 1406 O O . GLY A 1 188 ? 3.706 -3.183 19.399 1.00 30.67 188 GLY A O 1
#

Sequence (188 aa):
MAALIIIIFFIPYTASGFAACGKLFSSLFGMNYMTAMLISAIVIVGYTAAGGFFAASTTDFVQSIIMTVAIVFVLIYATVSAGGVSAVAENAKQLPGYLSFVSSYSETTGESEPYNLLHIITTLSWGLGYFGMPHILLRFMAIEDDKKLKLSRRVASVWVVIAMAMAVLIGIVGRGLSSKGLIDSLHG

Organism: NCBI:txid408170

InterPro domains:
  IPR001734 Sodium/solute symporter [PF00474] (1-174)
  IPR001734 Sodium/solute symporter [PS50283] (1-188)
  IPR018212 Sodium/solute symporter, conserved site [PS00456] (30-55)
  IPR038377 Sodium/glucose symporter superfamily [G3DSA:1.20.1730.10] (1-186)
  IPR050277 Sodium:Solute Symporter [PTHR48086] (2-175)

Foldseek 3Di:
DVVVVLVVVVVVVVVVVLQVQLVVCCVPVVDHSVVSSVVVVCVVCVCPVVPDPVSVVVVVVVVVVVVVVVLVVLLVVLQVVCPHPVSLVVLCVVQPCVPPPFWDQDPVPSDTDGQDPVNVVVVVCVVVVVVVNVVVVVVVVPDPDPVVVVVVVVVVVVVVVVSVVSVVSSVSSVVSCVVVVNDPPPPD

Secondary structure (DSSP, 8-state):
-HHHHHHHHHHHHHHHHHHHHHHHHHHHH---HHHHHHHHHHHHHHHHHHHHHHHHHHHHHHHHHHHHHHHHHHHHHHHHHTTSHHHHHHHHHHSTTTT-TTEEE-TTTSSEEE--HHHHHHHHHHHHHHHT-HHHHHHHHT-S-HHHHHHHHHHHHHHHHHHHHHHHHHHHHHHHHHHTTSS-----

Radius of gyration: 19.89 Å; chains: 1; bounding box: 53×43×50 Å

pLDDT: mean 72.15, std 12.68, range [30.67, 88.62]